Pro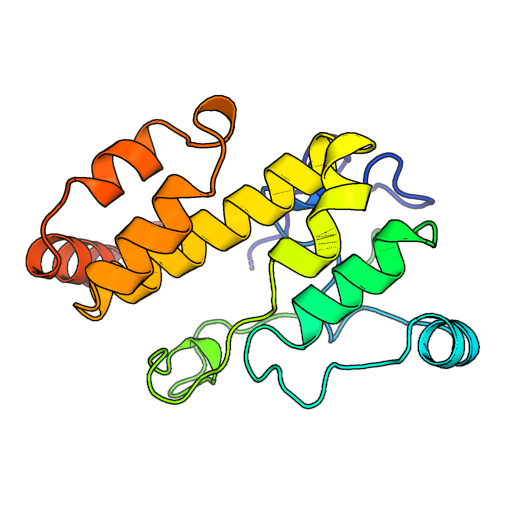tein AF-A0A4Q3C1F4-F1 (afdb_monomer_lite)

pLDDT: mean 91.63, std 5.82, range [53.38, 98.06]

Structure (mmCIF, N/CA/C/O backbone):
data_AF-A0A4Q3C1F4-F1
#
_entry.id   AF-A0A4Q3C1F4-F1
#
loop_
_atom_site.group_PDB
_atom_site.id
_atom_site.type_symbol
_atom_site.label_atom_id
_atom_site.label_alt_id
_atom_site.label_comp_id
_atom_site.label_asym_id
_atom_site.label_entity_id
_atom_site.label_seq_id
_atom_site.pdbx_PDB_ins_code
_atom_site.Cartn_x
_atom_site.Cartn_y
_atom_site.Cartn_z
_atom_site.occupancy
_atom_site.B_iso_or_equiv
_atom_site.auth_seq_id
_atom_site.auth_comp_id
_atom_site.auth_asym_id
_atom_site.auth_atom_id
_atom_site.pdbx_PDB_model_num
ATOM 1 N N . MET A 1 1 ? 2.498 22.018 -2.673 1.00 73.06 1 MET A N 1
ATOM 2 C CA . MET A 1 1 ? 2.340 20.715 -3.354 1.00 73.06 1 MET A CA 1
ATOM 3 C C . MET A 1 1 ? 3.383 19.769 -2.781 1.00 73.06 1 MET A C 1
ATOM 5 O O . MET A 1 1 ? 4.539 20.164 -2.719 1.00 73.06 1 MET A O 1
ATOM 9 N N . GLN A 1 2 ? 2.982 18.601 -2.277 1.00 81.44 2 GLN A N 1
ATOM 10 C CA . GLN A 1 2 ? 3.908 17.625 -1.693 1.00 81.44 2 GLN A CA 1
ATOM 11 C C . GLN A 1 2 ? 4.421 16.695 -2.797 1.00 81.44 2 GLN A C 1
ATOM 13 O O . GLN A 1 2 ? 3.612 16.162 -3.555 1.00 81.44 2 GLN A O 1
ATOM 18 N N . LYS A 1 3 ? 5.742 16.520 -2.892 1.00 87.81 3 LYS A N 1
ATOM 19 C CA . LYS A 1 3 ? 6.348 15.517 -3.775 1.00 87.81 3 LYS A CA 1
ATOM 20 C C . LYS A 1 3 ? 6.278 14.136 -3.104 1.00 87.81 3 LYS A C 1
ATOM 22 O O . LYS A 1 3 ? 6.422 14.083 -1.879 1.00 87.81 3 LYS A O 1
ATOM 27 N N . PRO A 1 4 ? 6.028 13.049 -3.854 1.00 89.25 4 PRO A N 1
ATOM 28 C CA . PRO A 1 4 ? 6.175 11.703 -3.328 1.00 89.25 4 PRO A CA 1
ATOM 29 C C . PRO A 1 4 ? 7.639 11.445 -2.964 1.00 89.25 4 PRO A C 1
ATOM 31 O O . PRO A 1 4 ? 8.551 11.974 -3.595 1.00 89.25 4 PRO A O 1
ATOM 34 N N . THR A 1 5 ? 7.853 10.614 -1.954 1.00 90.38 5 THR A N 1
ATOM 35 C CA . THR A 1 5 ? 9.171 10.133 -1.554 1.00 90.38 5 THR A CA 1
ATOM 36 C C . THR A 1 5 ? 9.157 8.617 -1.594 1.00 90.38 5 THR A C 1
ATOM 38 O O . THR A 1 5 ? 8.274 7.973 -1.021 1.00 90.38 5 THR A O 1
ATOM 41 N N . TYR A 1 6 ? 10.157 8.047 -2.255 1.00 93.12 6 TYR A N 1
ATOM 42 C CA . TYR A 1 6 ? 10.317 6.608 -2.392 1.00 93.12 6 TYR A CA 1
ATOM 43 C C . TYR A 1 6 ? 11.537 6.157 -1.603 1.00 93.12 6 TYR A C 1
ATOM 45 O O . TYR A 1 6 ? 12.572 6.822 -1.574 1.00 93.12 6 TYR A O 1
ATOM 53 N N . ARG A 1 7 ? 11.419 5.021 -0.918 1.00 92.50 7 ARG A N 1
ATOM 54 C CA . ARG A 1 7 ? 12.540 4.486 -0.147 1.00 92.50 7 ARG A CA 1
ATOM 55 C C . ARG A 1 7 ? 13.632 4.022 -1.110 1.00 92.50 7 ARG A C 1
ATOM 57 O O . ARG A 1 7 ? 13.323 3.326 -2.064 1.00 92.50 7 ARG A O 1
ATOM 64 N N . ASN A 1 8 ? 14.892 4.344 -0.820 1.00 93.12 8 ASN A N 1
ATOM 65 C CA . ASN A 1 8 ? 16.058 3.904 -1.598 1.00 93.12 8 ASN A CA 1
ATOM 66 C C . ASN A 1 8 ? 16.065 4.343 -3.081 1.00 93.12 8 ASN A C 1
ATOM 68 O O . ASN A 1 8 ? 16.807 3.762 -3.869 1.00 93.12 8 ASN A O 1
ATOM 72 N N . LEU A 1 9 ? 15.282 5.360 -3.460 1.00 93.62 9 LEU A N 1
ATOM 73 C CA . LEU A 1 9 ? 15.372 6.017 -4.766 1.00 93.62 9 LEU A CA 1
ATOM 74 C C . LEU A 1 9 ? 15.648 7.505 -4.561 1.00 93.62 9 LEU A C 1
ATOM 76 O O . LEU A 1 9 ? 15.087 8.122 -3.656 1.00 93.62 9 LEU A O 1
ATOM 80 N N . ASN A 1 10 ? 16.496 8.070 -5.417 1.00 91.69 10 ASN A N 1
ATOM 81 C CA . ASN A 1 10 ? 16.726 9.510 -5.458 1.00 91.69 10 ASN A CA 1
ATOM 82 C C . ASN A 1 10 ? 15.554 10.220 -6.153 1.00 91.69 10 ASN A C 1
ATOM 84 O O . ASN A 1 10 ? 14.869 9.628 -6.988 1.00 91.69 10 ASN A O 1
ATOM 88 N N . ASP A 1 11 ? 15.364 11.504 -5.851 1.00 86.75 11 ASP A N 1
ATOM 89 C CA . ASP A 1 11 ? 14.278 12.325 -6.408 1.00 86.75 11 ASP A CA 1
ATOM 90 C C . ASP A 1 11 ? 14.325 12.458 -7.944 1.00 86.75 11 ASP A C 1
ATOM 92 O O . ASP A 1 11 ? 13.301 12.728 -8.573 1.00 86.75 11 ASP A O 1
ATOM 96 N N . ASP A 1 12 ? 15.500 12.288 -8.550 1.00 90.50 12 ASP A N 1
ATOM 97 C CA . ASP A 1 12 ? 15.758 12.368 -9.990 1.00 90.50 12 ASP A CA 1
ATOM 98 C C . ASP A 1 12 ? 15.871 10.991 -10.670 1.00 90.50 12 ASP A C 1
ATOM 100 O O . ASP A 1 12 ? 16.167 10.911 -11.866 1.00 90.50 12 ASP A O 1
ATOM 104 N N . PHE A 1 13 ? 15.606 9.903 -9.935 1.00 94.94 13 PHE A N 1
ATOM 105 C CA . PHE A 1 13 ? 15.724 8.541 -10.447 1.00 94.94 13 PHE A CA 1
ATOM 106 C C . PHE A 1 13 ? 14.900 8.338 -11.725 1.00 94.94 13 PHE A C 1
ATOM 108 O O . PHE A 1 13 ? 13.721 8.685 -11.804 1.00 94.94 13 PHE A O 1
ATOM 115 N N . THR A 1 14 ? 15.529 7.732 -12.730 1.00 96.44 14 THR A N 1
ATOM 116 C CA . THR A 1 14 ? 14.880 7.298 -13.968 1.00 96.44 14 THR A CA 1
ATOM 117 C C . THR A 1 14 ? 15.452 5.951 -14.381 1.00 96.44 14 THR A C 1
ATOM 119 O O . THR A 1 14 ? 16.669 5.793 -14.462 1.00 96.44 14 THR A O 1
ATOM 122 N N . GLY A 1 15 ? 14.584 4.983 -14.658 1.00 97.19 15 GLY A N 1
ATOM 123 C CA . GLY A 1 15 ? 14.987 3.646 -15.084 1.00 97.19 15 GLY A CA 1
ATOM 124 C C . GLY A 1 15 ? 14.191 2.537 -14.410 1.00 97.19 15 GLY A C 1
ATOM 125 O O . GLY A 1 15 ? 13.117 2.770 -13.855 1.00 97.19 15 GLY A O 1
ATOM 126 N N . ILE A 1 16 ? 14.718 1.316 -14.489 1.00 98.06 16 ILE A N 1
ATOM 127 C CA . ILE A 1 16 ? 14.094 0.119 -13.915 1.00 98.06 16 ILE A CA 1
ATOM 128 C C . ILE A 1 16 ? 14.273 0.126 -12.398 1.00 98.06 16 ILE A C 1
ATOM 130 O O . ILE A 1 16 ? 15.392 0.199 -11.896 1.00 98.06 16 ILE A O 1
ATOM 134 N N . ILE A 1 17 ? 13.165 0.020 -11.672 1.00 97.44 17 ILE A N 1
ATOM 135 C CA . ILE A 1 17 ? 13.138 0.048 -10.213 1.00 97.44 17 ILE A CA 1
ATOM 136 C C . ILE A 1 17 ? 13.670 -1.290 -9.679 1.00 97.44 17 ILE A C 1
ATOM 138 O O . ILE A 1 17 ? 13.099 -2.332 -10.008 1.00 97.44 17 ILE A O 1
ATOM 142 N N . PRO A 1 18 ? 14.722 -1.289 -8.841 1.00 96.00 18 PRO A N 1
ATOM 143 C CA . PRO A 1 18 ? 15.346 -2.523 -8.364 1.00 96.00 18 PRO A CA 1
ATOM 144 C C . PRO A 1 18 ? 14.459 -3.304 -7.385 1.00 96.00 18 PRO A C 1
ATOM 146 O O . PRO A 1 18 ? 14.469 -4.529 -7.389 1.00 96.00 18 PRO A O 1
ATOM 149 N N . ASP A 1 19 ? 13.681 -2.601 -6.558 1.00 97.31 19 ASP A N 1
ATOM 150 C CA . ASP A 1 19 ? 12.742 -3.194 -5.603 1.00 97.31 19 ASP A CA 1
ATOM 151 C C . ASP A 1 19 ? 11.436 -2.393 -5.581 1.00 97.31 19 ASP A C 1
ATOM 153 O O . ASP A 1 19 ? 11.263 -1.463 -4.790 1.00 97.31 19 ASP A O 1
ATOM 157 N N . PHE A 1 20 ? 10.509 -2.742 -6.473 1.00 97.62 20 PHE A N 1
ATOM 158 C CA . PHE A 1 20 ? 9.232 -2.041 -6.607 1.00 97.62 20 PHE A CA 1
ATOM 159 C C . PHE A 1 20 ? 8.453 -1.966 -5.283 1.00 97.62 20 PHE A C 1
ATOM 161 O O . PHE A 1 20 ? 7.943 -0.900 -4.923 1.00 97.62 20 PHE A O 1
ATOM 168 N N . PHE A 1 21 ? 8.367 -3.075 -4.544 1.00 97.94 21 PHE A N 1
ATOM 169 C CA . PHE A 1 21 ? 7.564 -3.147 -3.324 1.00 97.94 21 PHE A CA 1
ATOM 170 C C . PHE A 1 21 ? 8.226 -2.402 -2.166 1.00 97.94 21 PHE A C 1
ATOM 172 O O . PHE A 1 21 ? 7.557 -1.620 -1.490 1.00 97.94 21 PHE A O 1
ATOM 179 N N . GLY A 1 22 ? 9.540 -2.560 -1.978 1.00 97.25 22 GLY A N 1
ATOM 180 C CA . GLY A 1 22 ? 10.283 -1.858 -0.932 1.00 97.25 22 GLY A CA 1
ATOM 181 C C . GLY A 1 22 ? 10.316 -0.346 -1.144 1.00 97.25 22 GLY A C 1
ATOM 182 O O . GLY A 1 22 ? 10.127 0.416 -0.190 1.00 97.25 22 GLY A O 1
ATOM 183 N N . CYS A 1 23 ? 10.470 0.100 -2.394 1.00 96.62 23 CYS A N 1
ATOM 184 C CA . CYS A 1 23 ? 10.409 1.519 -2.750 1.00 96.62 23 CYS A CA 1
ATOM 185 C C . CYS A 1 23 ? 8.998 2.106 -2.546 1.00 96.62 23 CYS A C 1
ATOM 187 O O . CYS A 1 23 ? 8.868 3.291 -2.229 1.00 96.62 23 CYS A O 1
ATOM 189 N N . SER A 1 24 ? 7.956 1.269 -2.640 1.00 96.12 24 SER A N 1
ATOM 190 C CA . SER A 1 24 ? 6.544 1.649 -2.481 1.00 96.12 24 SER A CA 1
ATOM 191 C C . SER A 1 24 ? 6.037 1.698 -1.029 1.00 96.12 24 SER A C 1
ATOM 193 O O . SER A 1 24 ? 4.855 1.954 -0.811 1.00 96.12 24 SER A O 1
ATOM 195 N N . LEU A 1 25 ? 6.890 1.468 -0.020 1.00 93.88 25 LEU A N 1
ATOM 196 C CA . LEU A 1 25 ? 6.478 1.408 1.396 1.00 93.88 25 LEU A CA 1
ATOM 197 C C . LEU A 1 25 ? 6.108 2.765 2.022 1.00 93.88 25 LEU A C 1
ATOM 199 O O . LEU A 1 25 ? 5.456 2.791 3.065 1.00 93.88 25 LEU A O 1
ATOM 203 N N . ILE A 1 26 ? 6.557 3.881 1.437 1.00 89.94 26 ILE A N 1
ATOM 204 C CA . ILE A 1 26 ? 6.241 5.239 1.921 1.00 89.94 26 ILE A CA 1
ATOM 205 C C . ILE A 1 26 ? 5.141 5.851 1.056 1.00 89.94 26 ILE A C 1
ATOM 207 O O . ILE A 1 26 ? 4.078 6.235 1.546 1.00 89.94 26 ILE A O 1
ATOM 211 N N . ASN A 1 27 ? 5.394 5.933 -0.247 1.00 91.25 27 ASN A N 1
ATOM 212 C CA . ASN A 1 27 ? 4.412 6.306 -1.248 1.00 91.25 27 ASN A CA 1
ATOM 213 C C . ASN A 1 27 ? 4.399 5.243 -2.337 1.00 91.25 27 ASN A C 1
ATOM 215 O O . ASN A 1 27 ? 5.454 4.818 -2.800 1.00 91.25 27 ASN A O 1
ATOM 219 N N . HIS A 1 28 ? 3.204 4.833 -2.753 1.00 92.62 28 HIS A N 1
ATOM 220 C CA . HIS A 1 28 ? 3.051 3.871 -3.834 1.00 92.62 28 HIS A CA 1
ATOM 221 C C . HIS A 1 28 ? 3.636 4.446 -5.124 1.00 92.62 28 HIS A C 1
ATOM 223 O O . HIS A 1 28 ? 3.273 5.552 -5.528 1.00 92.62 28 HIS A O 1
ATOM 229 N N . ILE A 1 29 ? 4.526 3.691 -5.768 1.00 93.75 29 ILE A N 1
ATOM 230 C CA . ILE A 1 29 ? 5.060 4.056 -7.084 1.00 93.75 29 ILE A CA 1
ATOM 231 C C . ILE A 1 29 ? 3.937 4.041 -8.123 1.00 93.75 29 ILE A C 1
ATOM 233 O O . ILE A 1 29 ? 3.788 4.980 -8.900 1.00 93.75 29 ILE A O 1
ATOM 237 N N . ALA A 1 30 ? 3.131 2.976 -8.128 1.00 92.69 30 ALA A N 1
ATOM 238 C CA . ALA A 1 30 ? 2.036 2.830 -9.073 1.00 92.69 30 ALA A CA 1
ATOM 239 C C . ALA A 1 30 ? 0.803 3.619 -8.613 1.00 92.69 30 ALA A C 1
ATOM 241 O O . ALA A 1 30 ? 0.165 3.287 -7.611 1.00 92.69 30 ALA A O 1
ATOM 242 N N . TRP A 1 31 ? 0.450 4.641 -9.391 1.00 88.25 31 TRP A N 1
ATOM 243 C CA . TRP A 1 31 ? -0.811 5.367 -9.289 1.00 88.25 31 TRP A CA 1
ATOM 244 C C . TRP A 1 31 ? -1.489 5.413 -10.662 1.00 88.25 31 TRP A C 1
ATOM 246 O O . TRP A 1 31 ? -0.871 5.752 -11.668 1.00 88.25 31 TRP A O 1
ATOM 256 N N . THR A 1 32 ? -2.782 5.089 -10.681 1.00 88.44 32 THR A N 1
ATOM 257 C CA . THR A 1 32 ? -3.620 4.851 -11.867 1.00 88.44 32 THR A CA 1
ATOM 258 C C . THR A 1 32 ? -3.588 5.972 -12.906 1.00 88.44 32 THR A C 1
ATOM 260 O O . THR A 1 32 ? -3.763 5.709 -14.089 1.00 88.44 32 THR A O 1
ATOM 263 N N . SER A 1 33 ? -3.348 7.221 -12.501 1.00 90.69 33 SER A N 1
ATOM 264 C CA . SER A 1 33 ? -3.339 8.364 -13.426 1.00 90.69 33 SER A CA 1
ATOM 265 C C . SER A 1 33 ? -1.968 8.683 -14.036 1.00 90.69 33 SER A C 1
ATOM 267 O O . SER A 1 33 ? -1.889 9.598 -14.849 1.00 90.69 33 SER A O 1
ATOM 269 N N . VAL A 1 34 ? -0.895 7.988 -13.642 1.00 92.12 34 VAL A N 1
ATOM 270 C CA . VAL A 1 34 ? 0.493 8.300 -14.056 1.00 92.12 34 VAL A CA 1
ATOM 271 C C . VAL A 1 34 ? 1.271 7.073 -14.530 1.00 92.12 34 VAL A C 1
ATOM 273 O O . VAL A 1 34 ? 2.497 7.048 -14.472 1.00 92.12 34 VAL A O 1
ATOM 276 N N . LEU A 1 35 ? 0.567 6.041 -14.992 1.00 94.75 35 LEU A N 1
ATOM 277 C CA . LEU A 1 35 ? 1.174 4.803 -15.468 1.00 94.75 35 LEU A CA 1
ATOM 278 C C . LEU A 1 35 ? 0.692 4.435 -16.868 1.00 94.75 35 LEU A C 1
ATOM 280 O O . LEU A 1 35 ? -0.372 4.859 -17.316 1.00 94.75 35 LEU A O 1
ATOM 284 N N . ALA A 1 36 ? 1.496 3.622 -17.543 1.00 95.12 36 ALA A N 1
ATOM 285 C CA . ALA A 1 36 ? 1.168 3.000 -18.813 1.00 95.12 36 ALA A CA 1
ATOM 286 C C . ALA A 1 36 ? 1.553 1.523 -18.729 1.00 95.12 36 ALA A C 1
ATOM 288 O O . ALA A 1 36 ? 2.638 1.186 -18.257 1.00 95.12 36 ALA A O 1
ATOM 289 N N . VAL A 1 37 ? 0.652 0.649 -19.166 1.00 96.50 37 VAL A N 1
ATOM 290 C CA . VAL A 1 37 ? 0.839 -0.803 -19.130 1.00 96.50 37 VAL A CA 1
ATOM 291 C C . VAL A 1 37 ? 0.495 -1.355 -20.514 1.00 96.50 37 VAL A C 1
ATOM 293 O O . VAL A 1 37 ? -0.598 -1.066 -21.012 1.00 96.50 37 VAL A O 1
ATOM 296 N N . PRO A 1 38 ? 1.395 -2.121 -21.158 1.00 97.06 38 PRO A N 1
ATOM 297 C CA . PRO A 1 38 ? 1.094 -2.783 -22.422 1.00 97.06 38 PRO A CA 1
ATOM 298 C C . PRO A 1 38 ? -0.124 -3.698 -22.293 1.00 97.06 38 PRO A C 1
ATOM 300 O O . PRO A 1 38 ? -0.294 -4.384 -21.287 1.00 97.06 38 PRO A O 1
ATOM 303 N N . ARG A 1 39 ? -0.964 -3.751 -23.330 1.00 96.31 39 ARG A N 1
ATOM 304 C CA . ARG A 1 39 ? -2.193 -4.562 -23.316 1.00 96.31 39 ARG A CA 1
ATOM 305 C C . ARG A 1 39 ? -1.927 -6.033 -22.981 1.00 96.31 39 ARG A C 1
ATOM 307 O O . ARG A 1 39 ? -2.614 -6.600 -22.143 1.00 96.31 39 ARG A O 1
ATOM 314 N N . GLU A 1 40 ? -0.892 -6.613 -23.577 1.00 97.12 40 GLU A N 1
ATOM 315 C CA . GLU A 1 40 ? -0.490 -8.011 -23.371 1.00 97.12 40 GLU A CA 1
ATOM 316 C C . GLU A 1 40 ? -0.180 -8.360 -21.903 1.00 97.12 40 GLU A C 1
ATOM 318 O O . GLU A 1 40 ? -0.362 -9.502 -21.476 1.00 97.12 40 GLU A O 1
ATOM 323 N N . VAL A 1 41 ? 0.231 -7.375 -21.096 1.00 97.56 41 VAL A N 1
ATOM 324 C CA . VAL A 1 41 ? 0.451 -7.556 -19.655 1.00 97.56 41 VAL A CA 1
ATOM 325 C C . VAL A 1 41 ? -0.882 -7.761 -18.936 1.00 97.56 41 VAL A C 1
ATOM 327 O O . VAL A 1 41 ? -0.957 -8.606 -18.045 1.00 97.56 41 VAL A O 1
ATOM 330 N N . PHE A 1 42 ? -1.950 -7.059 -19.333 1.00 95.81 42 PHE A N 1
ATOM 331 C CA . PHE A 1 42 ? -3.298 -7.302 -18.803 1.00 95.81 42 PHE A CA 1
ATOM 332 C C . PHE A 1 42 ? -3.792 -8.702 -19.168 1.00 95.81 42 PHE A C 1
ATOM 334 O O . PHE A 1 42 ? -4.275 -9.417 -18.289 1.00 95.81 42 PHE A O 1
ATOM 341 N N . ASP A 1 43 ? -3.605 -9.103 -20.427 1.00 93.94 43 ASP A N 1
ATOM 342 C CA . ASP A 1 43 ? -4.008 -10.421 -20.926 1.00 93.94 43 ASP A CA 1
ATOM 343 C C . ASP A 1 43 ? -3.276 -11.550 -20.174 1.00 93.94 43 ASP A C 1
ATOM 345 O O . ASP A 1 43 ? -3.878 -12.558 -19.811 1.00 93.94 43 ASP A O 1
ATOM 349 N N . THR A 1 44 ? -1.994 -11.349 -19.849 1.00 95.38 44 THR A N 1
ATOM 350 C CA . THR A 1 44 ? -1.179 -12.337 -19.120 1.00 95.38 44 THR A CA 1
ATOM 351 C C . THR A 1 44 ? -1.483 -12.375 -17.619 1.00 95.38 44 THR A C 1
ATOM 353 O O . THR A 1 44 ? -1.420 -13.430 -16.989 1.00 95.38 44 THR A O 1
ATOM 356 N N . THR A 1 45 ? -1.797 -11.229 -17.009 1.00 93.75 45 THR A N 1
ATOM 357 C CA . THR A 1 45 ? -2.051 -11.124 -15.557 1.00 93.75 45 THR A CA 1
ATOM 358 C C . THR A 1 45 ? -3.509 -11.363 -15.168 1.00 93.75 45 THR A C 1
ATOM 360 O O . THR A 1 45 ? -3.806 -11.475 -13.975 1.00 93.75 45 THR A O 1
ATOM 363 N N . GLY A 1 46 ? -4.404 -11.484 -16.152 1.00 93.25 46 GLY A N 1
ATOM 364 C CA . GLY A 1 46 ? -5.825 -11.757 -15.948 1.00 93.25 46 GLY A CA 1
ATOM 365 C C . GLY A 1 46 ? -6.648 -10.538 -15.530 1.00 93.25 46 GLY A C 1
ATOM 366 O O . GLY A 1 46 ? -7.744 -10.709 -15.007 1.00 93.25 46 GLY A O 1
ATOM 367 N N . GLY A 1 47 ? -6.139 -9.317 -15.732 1.00 93.50 47 GLY A N 1
ATOM 368 C CA . GLY A 1 47 ? -6.895 -8.093 -15.460 1.00 93.50 47 GLY A CA 1
ATOM 369 C C . GLY A 1 47 ? -7.295 -7.870 -13.989 1.00 93.50 47 GLY A C 1
ATOM 370 O O . GLY A 1 47 ? -6.750 -8.452 -13.040 1.00 93.50 47 GLY A O 1
ATOM 371 N N . PHE A 1 48 ? -8.278 -6.983 -13.811 1.00 94.06 48 PHE A N 1
ATOM 372 C CA . PHE A 1 48 ? -8.898 -6.697 -12.516 1.00 94.06 48 PHE A CA 1
ATOM 373 C C . PHE A 1 48 ? -9.753 -7.877 -12.044 1.00 94.06 48 PHE A C 1
ATOM 375 O O . PHE A 1 48 ? -10.496 -8.469 -12.824 1.00 94.06 48 PHE A O 1
ATOM 382 N N . SER A 1 49 ? -9.679 -8.205 -10.753 1.00 94.31 49 SER A N 1
ATOM 383 C CA . SER A 1 49 ? -10.521 -9.248 -10.166 1.00 94.31 49 SER A CA 1
ATOM 384 C C . SER A 1 49 ? -11.956 -8.742 -9.992 1.00 94.31 49 SER A C 1
ATOM 386 O O . SER A 1 49 ? -12.202 -7.872 -9.164 1.00 94.31 49 SER A O 1
ATOM 388 N N . GLU A 1 50 ? -12.930 -9.341 -10.681 1.00 91.88 50 GLU A N 1
ATOM 389 C CA . GLU A 1 50 ? -14.350 -8.925 -10.621 1.00 91.88 50 GLU A CA 1
ATOM 390 C C . GLU A 1 50 ? -14.964 -8.997 -9.207 1.00 91.88 50 GLU A C 1
ATOM 392 O O . GLU A 1 50 ? -15.904 -8.279 -8.853 1.00 91.88 50 GLU A O 1
ATOM 397 N N . ASN A 1 51 ? -14.414 -9.866 -8.356 1.00 91.94 51 ASN A N 1
ATOM 398 C CA . ASN A 1 51 ? -14.871 -10.036 -6.980 1.00 91.94 51 ASN A CA 1
ATOM 399 C C . ASN A 1 51 ? -14.262 -9.023 -6.002 1.00 91.94 51 ASN A C 1
ATOM 401 O O . ASN A 1 51 ? -14.705 -8.961 -4.853 1.00 91.94 51 ASN A O 1
ATOM 405 N N . VAL A 1 52 ? -13.302 -8.207 -6.430 1.00 93.06 52 VAL A N 1
ATOM 406 C CA . VAL A 1 52 ? -12.659 -7.184 -5.603 1.00 93.06 52 VAL A CA 1
ATOM 407 C C . VAL A 1 52 ? -13.287 -5.837 -5.915 1.00 93.06 52 VAL A C 1
ATOM 409 O O . VAL A 1 52 ? -13.480 -5.481 -7.064 1.00 93.06 52 VAL A O 1
ATOM 412 N N . THR A 1 53 ? -13.626 -5.077 -4.878 1.00 92.31 53 THR A N 1
ATOM 413 C CA . THR A 1 53 ? -14.155 -3.707 -5.036 1.00 92.31 53 THR A CA 1
ATOM 414 C C . THR A 1 53 ? -13.278 -2.675 -4.325 1.00 92.31 53 THR A C 1
ATOM 416 O O . THR A 1 53 ? -13.632 -1.500 -4.223 1.00 92.31 53 THR A O 1
ATOM 419 N N . HIS A 1 54 ? -12.207 -3.131 -3.662 1.00 91.69 54 HIS A N 1
ATOM 420 C CA . HIS A 1 54 ? -11.258 -2.280 -2.957 1.00 91.69 54 HIS A CA 1
ATOM 421 C C . HIS A 1 54 ? -10.002 -3.056 -2.517 1.00 91.69 54 HIS A C 1
ATOM 423 O O . HIS A 1 54 ? -10.145 -4.114 -1.921 1.00 91.69 54 HIS A O 1
ATOM 429 N N . PRO A 1 55 ? -8.783 -2.520 -2.646 1.00 91.44 55 PRO A N 1
ATOM 430 C CA . PRO A 1 55 ? -8.338 -1.586 -3.674 1.00 91.44 55 PRO A CA 1
ATOM 431 C C . PRO A 1 55 ? -8.089 -2.328 -5.005 1.00 91.44 55 PRO A C 1
ATOM 433 O O . PRO A 1 55 ? -7.058 -2.974 -5.160 1.00 91.44 55 PRO A O 1
ATOM 436 N N . GLU A 1 56 ? -9.007 -2.220 -5.970 1.00 93.56 56 GLU A N 1
ATOM 437 C CA . GLU A 1 56 ? -8.905 -2.902 -7.281 1.00 93.56 56 GLU A CA 1
ATOM 438 C C . GLU A 1 56 ? -7.579 -2.594 -7.999 1.00 93.56 56 GLU A C 1
ATOM 440 O O . GLU A 1 56 ? -6.854 -3.499 -8.406 1.00 93.56 56 GLU A O 1
ATOM 445 N N . ASP A 1 57 ? -7.219 -1.310 -8.066 1.00 94.44 57 ASP A N 1
ATOM 446 C CA . ASP A 1 57 ? -5.978 -0.844 -8.690 1.00 94.44 57 ASP A CA 1
ATOM 447 C C . ASP A 1 57 ? -4.733 -1.429 -8.016 1.00 94.44 57 ASP A C 1
ATOM 449 O O . ASP A 1 57 ? -3.835 -1.935 -8.682 1.00 94.44 57 ASP A O 1
ATOM 453 N N . THR A 1 58 ? -4.667 -1.395 -6.682 1.00 95.19 58 THR A N 1
ATOM 454 C CA . THR A 1 58 ? -3.492 -1.887 -5.952 1.00 95.19 58 THR A CA 1
ATOM 455 C C . THR A 1 58 ? -3.312 -3.389 -6.129 1.00 95.19 58 THR A C 1
ATOM 457 O O . THR A 1 58 ? -2.181 -3.827 -6.323 1.00 95.19 58 THR A O 1
ATOM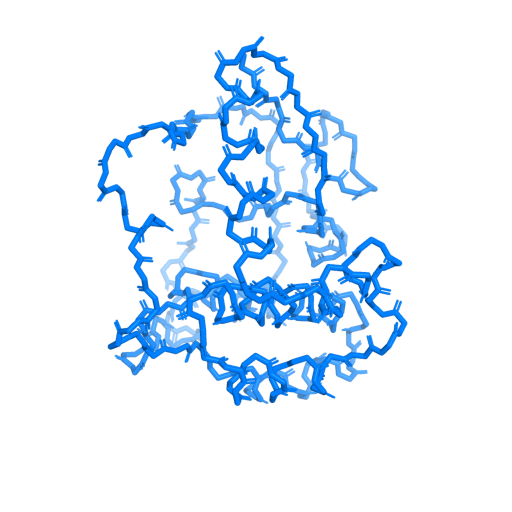 460 N N . GLU A 1 59 ? -4.397 -4.170 -6.105 1.00 96.44 59 GLU A N 1
ATOM 461 C CA . GLU A 1 59 ? -4.338 -5.603 -6.408 1.00 96.44 59 GLU A CA 1
ATOM 462 C C . GLU A 1 59 ? -3.730 -5.835 -7.796 1.00 96.44 59 GLU A C 1
ATOM 464 O O . GLU A 1 59 ? -2.813 -6.646 -7.948 1.00 96.44 59 GLU A O 1
ATOM 469 N N . MET A 1 60 ? -4.190 -5.080 -8.795 1.00 96.19 60 MET A N 1
ATOM 470 C CA . MET A 1 60 ? -3.697 -5.197 -10.161 1.00 96.19 60 MET A CA 1
ATOM 471 C C . MET A 1 60 ? -2.208 -4.854 -10.274 1.00 96.19 60 MET A C 1
AT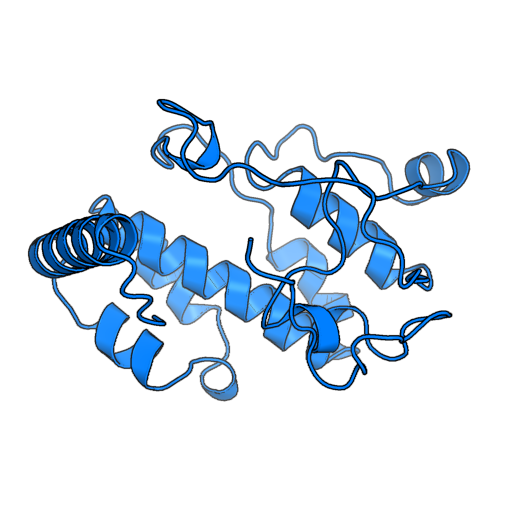OM 473 O O . MET A 1 60 ? -1.433 -5.600 -10.878 1.00 96.19 60 MET A O 1
ATOM 477 N N . TRP A 1 61 ? -1.766 -3.775 -9.628 1.00 96.75 61 TRP A N 1
ATOM 478 C CA . TRP A 1 61 ? -0.353 -3.391 -9.634 1.00 96.75 61 TRP A CA 1
ATOM 479 C C . TRP A 1 61 ? 0.535 -4.426 -8.942 1.00 96.75 61 TRP A C 1
ATOM 481 O O . TRP A 1 61 ? 1.640 -4.671 -9.417 1.00 96.75 61 TRP A O 1
ATOM 491 N N . ILE A 1 62 ? 0.053 -5.101 -7.892 1.00 96.94 62 ILE A N 1
ATOM 492 C CA . ILE A 1 62 ? 0.775 -6.228 -7.281 1.00 96.94 62 ILE A CA 1
ATOM 493 C C . ILE A 1 62 ? 0.870 -7.404 -8.265 1.00 96.94 62 ILE A C 1
ATOM 495 O O . ILE A 1 62 ? 1.954 -7.964 -8.447 1.00 96.94 62 ILE A O 1
ATOM 499 N N . LYS A 1 63 ? -0.227 -7.776 -8.944 1.00 96.56 63 LYS A N 1
ATOM 500 C CA . LYS A 1 63 ? -0.223 -8.866 -9.942 1.00 96.56 63 LYS A CA 1
ATOM 501 C C . LYS A 1 63 ? 0.760 -8.617 -11.088 1.00 96.56 63 LYS A C 1
ATOM 503 O O . LYS A 1 63 ? 1.367 -9.572 -11.575 1.00 96.56 63 LYS A O 1
ATOM 508 N N . ILE A 1 64 ? 0.906 -7.364 -11.517 1.00 97.50 64 ILE A N 1
ATOM 509 C CA . ILE A 1 64 ? 1.861 -6.970 -12.559 1.00 97.50 64 ILE A CA 1
ATOM 510 C C . ILE A 1 64 ? 3.287 -6.968 -12.004 1.00 97.50 64 ILE A C 1
ATOM 512 O O . ILE A 1 64 ? 4.150 -7.647 -12.553 1.00 97.50 64 ILE A O 1
ATOM 516 N N . ALA A 1 65 ? 3.539 -6.269 -10.896 1.00 97.25 65 ALA A N 1
ATOM 517 C CA . ALA A 1 65 ? 4.887 -6.094 -10.351 1.00 97.25 65 ALA A CA 1
ATOM 518 C C . ALA A 1 65 ? 5.499 -7.380 -9.762 1.00 97.25 65 ALA A C 1
ATOM 520 O O . ALA A 1 65 ? 6.701 -7.439 -9.524 1.00 97.25 65 ALA A O 1
ATOM 521 N N . THR A 1 66 ? 4.696 -8.425 -9.542 1.00 96.19 66 THR A N 1
ATOM 522 C CA . THR A 1 66 ? 5.191 -9.774 -9.207 1.00 96.19 66 THR A CA 1
ATOM 523 C C . THR A 1 66 ? 5.751 -10.535 -10.411 1.00 96.19 66 THR A C 1
ATOM 525 O O . THR A 1 66 ? 6.451 -11.524 -10.218 1.00 96.19 66 THR A O 1
ATOM 528 N N . ARG A 1 67 ? 5.451 -10.105 -11.645 1.00 95.44 67 ARG A N 1
ATOM 529 C CA . ARG A 1 67 ? 5.822 -10.810 -12.887 1.00 95.44 67 ARG A CA 1
ATOM 530 C C . ARG A 1 67 ? 6.662 -9.977 -13.849 1.00 95.44 67 ARG A C 1
ATOM 532 O O . ARG A 1 67 ? 7.374 -10.542 -14.671 1.00 95.44 67 ARG A O 1
ATOM 539 N N . TYR A 1 68 ? 6.573 -8.655 -13.757 1.00 97.00 68 TYR A N 1
ATOM 540 C CA . TYR A 1 68 ? 7.217 -7.726 -14.674 1.00 97.00 68 TYR A CA 1
ATOM 541 C C . TYR A 1 68 ? 8.033 -6.690 -13.914 1.00 97.00 68 TYR A C 1
ATOM 543 O O . TYR A 1 68 ? 7.662 -6.248 -12.825 1.00 97.00 68 TYR A O 1
ATOM 551 N N . THR A 1 69 ? 9.136 -6.269 -14.525 1.00 96.75 69 THR A N 1
ATOM 552 C CA . THR A 1 69 ? 9.902 -5.123 -14.048 1.00 96.75 69 THR A CA 1
ATOM 553 C C . THR A 1 69 ? 9.121 -3.835 -14.291 1.00 96.75 69 THR A C 1
ATOM 555 O O . THR A 1 69 ? 8.402 -3.688 -15.279 1.00 96.75 69 THR A O 1
ATOM 558 N N . VAL A 1 70 ? 9.264 -2.885 -13.370 1.00 97.44 70 VAL A N 1
ATOM 559 C CA . VAL A 1 70 ? 8.608 -1.577 -13.451 1.00 97.44 70 VAL A CA 1
ATOM 560 C C . VAL A 1 70 ? 9.678 -0.519 -13.650 1.00 97.44 70 VAL A C 1
ATOM 562 O O . VAL A 1 70 ? 10.677 -0.509 -12.933 1.00 97.44 70 VAL A O 1
ATOM 565 N N . ALA A 1 71 ? 9.469 0.375 -14.613 1.00 96.88 71 ALA A N 1
ATOM 566 C CA . ALA A 1 71 ? 10.308 1.549 -14.801 1.00 96.88 71 ALA A CA 1
ATOM 567 C C . ALA A 1 71 ? 9.617 2.803 -14.251 1.00 96.88 71 ALA A C 1
ATOM 569 O O . ALA A 1 71 ? 8.396 2.938 -14.344 1.00 96.88 71 ALA A O 1
ATOM 570 N N . LEU A 1 72 ? 10.406 3.720 -13.697 1.00 95.81 72 LEU A N 1
ATOM 571 C CA . LEU A 1 72 ? 9.963 5.032 -13.232 1.00 95.81 72 LEU A CA 1
ATOM 572 C C . LEU A 1 72 ? 10.641 6.122 -14.063 1.00 95.81 72 LEU A C 1
ATOM 574 O O . LEU A 1 72 ? 11.835 6.033 -14.350 1.00 95.81 72 LEU A O 1
ATOM 578 N N . GLY A 1 73 ? 9.879 7.151 -14.430 1.00 93.44 73 GLY A N 1
ATOM 579 C CA . GLY A 1 73 ? 10.413 8.409 -14.945 1.00 93.44 73 GLY A CA 1
ATOM 580 C C . GLY A 1 73 ? 10.382 9.491 -13.866 1.00 93.44 73 GLY A C 1
ATOM 581 O O . GLY A 1 73 ? 9.475 9.512 -13.039 1.00 93.44 73 GLY A O 1
ATOM 582 N N . SER A 1 74 ? 11.337 10.419 -13.902 1.00 89.56 74 SER A N 1
ATOM 583 C CA . SER A 1 74 ? 11.463 11.509 -12.919 1.00 89.56 74 SER A CA 1
ATOM 584 C C . SER A 1 74 ? 10.471 12.669 -13.110 1.00 89.56 74 SER A C 1
ATOM 586 O O . SER A 1 74 ? 10.402 13.586 -12.291 1.00 89.56 74 SER A O 1
ATOM 588 N N . SER A 1 75 ? 9.694 12.661 -14.198 1.00 90.94 75 SER A N 1
ATOM 589 C CA . SER A 1 75 ? 8.760 13.743 -14.526 1.00 90.94 75 SER A CA 1
ATOM 590 C C . SER A 1 75 ? 7.437 13.622 -13.772 1.00 90.94 75 SER A C 1
ATOM 592 O O . SER A 1 75 ? 6.751 12.606 -13.844 1.00 90.94 75 SER A O 1
ATOM 594 N N . TYR A 1 76 ? 7.022 14.710 -13.123 1.00 89.94 76 TYR A N 1
ATOM 595 C CA . TYR A 1 76 ? 5.695 14.822 -12.518 1.00 89.94 76 TYR A CA 1
ATOM 596 C C . TYR A 1 76 ? 4.646 15.148 -13.585 1.00 89.94 76 TYR A C 1
ATOM 598 O O . TYR A 1 76 ? 4.616 16.263 -14.102 1.00 89.94 76 TYR A O 1
ATOM 606 N N . THR A 1 77 ? 3.772 14.192 -13.900 1.00 92.62 77 THR A N 1
ATOM 607 C CA . THR A 1 77 ? 2.772 14.326 -14.978 1.00 92.62 77 THR A CA 1
ATOM 608 C C . THR A 1 77 ? 1.342 14.547 -14.487 1.00 92.62 77 THR A C 1
ATOM 610 O O . THR A 1 77 ? 0.470 14.873 -15.288 1.00 92.62 77 THR A O 1
ATOM 613 N N . ALA A 1 78 ? 1.081 14.421 -13.181 1.00 92.62 78 ALA A N 1
ATOM 614 C CA . ALA A 1 78 ? -0.236 14.687 -12.609 1.00 92.62 78 ALA A CA 1
ATOM 615 C C . ALA A 1 78 ? -0.175 15.134 -11.140 1.00 92.62 78 ALA A C 1
ATOM 617 O O . ALA A 1 78 ? 0.822 14.949 -10.440 1.00 92.62 78 ALA A O 1
ATOM 618 N N . ILE A 1 79 ? -1.282 15.715 -10.668 1.00 91.25 79 ILE A N 1
ATOM 619 C CA . ILE A 1 79 ? -1.474 16.178 -9.289 1.00 91.25 79 ILE A CA 1
ATOM 620 C C . ILE A 1 79 ? -2.669 15.442 -8.691 1.00 91.25 79 ILE A C 1
ATOM 622 O O . ILE A 1 79 ? -3.779 15.544 -9.211 1.00 91.25 79 ILE A O 1
ATOM 626 N N . TYR A 1 80 ? -2.472 14.740 -7.573 1.00 88.62 80 TYR A N 1
ATOM 627 C CA . TYR A 1 80 ? -3.580 14.124 -6.846 1.00 88.62 80 TYR A CA 1
ATOM 628 C C . TYR A 1 80 ? -4.175 15.095 -5.821 1.00 88.62 80 TYR A C 1
ATOM 630 O O . TYR A 1 80 ? -3.497 15.541 -4.892 1.00 88.62 80 TYR A O 1
ATOM 638 N N . ASN A 1 81 ? -5.468 15.399 -5.950 1.00 88.31 81 ASN A N 1
ATOM 639 C CA . ASN A 1 81 ? -6.185 16.231 -4.988 1.00 88.31 81 ASN A CA 1
ATOM 640 C C . ASN A 1 81 ? -6.872 15.372 -3.908 1.00 88.31 81 ASN A C 1
ATOM 642 O O . ASN A 1 81 ? -7.941 14.801 -4.123 1.00 88.31 81 ASN A O 1
ATOM 646 N N . PHE A 1 82 ? -6.292 15.325 -2.706 1.00 81.75 82 PHE A N 1
ATOM 647 C CA . PHE A 1 82 ? -6.853 14.587 -1.563 1.00 81.75 82 PHE A CA 1
ATOM 648 C C . PHE A 1 82 ? -8.097 15.252 -0.937 1.00 81.75 82 PHE A C 1
ATOM 650 O O . PHE A 1 82 ? -8.830 14.628 -0.155 1.00 81.75 82 PHE A O 1
ATOM 657 N N . GLU A 1 83 ? -8.376 16.514 -1.262 1.00 81.88 83 GLU A N 1
ATOM 658 C CA . GLU A 1 83 ? -9.417 17.301 -0.600 1.00 81.88 83 GLU A CA 1
ATOM 659 C C . GLU A 1 83 ? -10.798 17.177 -1.241 1.00 81.88 83 GLU A C 1
ATOM 661 O O . GLU A 1 83 ? -11.776 17.580 -0.614 1.00 81.88 83 GLU A O 1
ATOM 666 N N . VAL A 1 84 ? -10.918 16.489 -2.382 1.00 84.25 84 VAL A N 1
ATOM 667 C CA . VAL A 1 84 ? -12.192 16.278 -3.093 1.00 84.25 84 VAL A CA 1
ATOM 668 C C . VAL A 1 84 ? -13.277 15.748 -2.138 1.00 84.25 84 VAL A C 1
ATOM 670 O O . VAL A 1 84 ? -13.119 14.653 -1.573 1.00 84.25 84 VAL A O 1
ATOM 673 N N . PRO A 1 85 ? -14.355 16.513 -1.875 1.00 81.88 85 PRO A N 1
ATOM 674 C CA . PRO A 1 85 ? -15.450 16.064 -1.024 1.00 81.88 85 PRO A CA 1
ATOM 675 C C . PRO A 1 85 ? -16.070 14.771 -1.561 1.00 81.88 85 PRO A C 1
ATOM 677 O O . PRO A 1 85 ? -16.159 14.578 -2.766 1.00 81.88 85 PRO A O 1
ATOM 680 N N . GLN A 1 86 ? -16.490 13.877 -0.661 1.00 82.00 86 GLN A N 1
ATOM 681 C CA . GLN A 1 86 ? -17.184 12.625 -1.014 1.00 82.00 86 GLN A CA 1
ATOM 682 C C . GLN A 1 86 ? -16.415 11.674 -1.961 1.00 82.00 86 GLN A C 1
ATOM 684 O O . GLN A 1 86 ? -17.017 10.791 -2.573 1.00 82.00 86 GLN A O 1
ATOM 689 N N . SER A 1 87 ? -15.084 11.800 -2.044 1.00 84.25 87 SE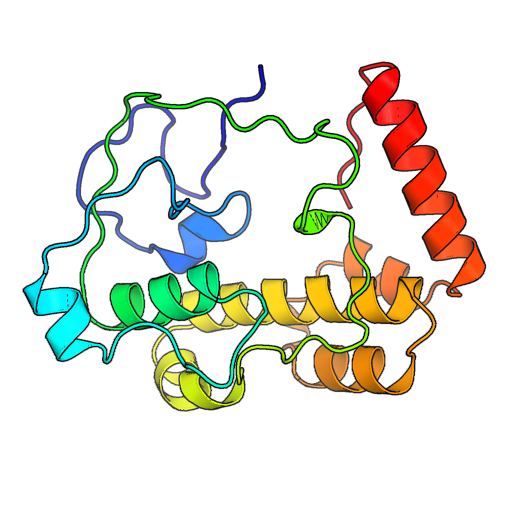R A N 1
ATOM 690 C CA . SER A 1 87 ? -14.242 10.882 -2.819 1.00 84.25 87 SER A CA 1
ATOM 691 C C . SER A 1 87 ? -14.428 9.420 -2.393 1.00 84.25 87 SER A C 1
ATOM 693 O O . SER A 1 87 ? -14.718 9.115 -1.231 1.00 84.25 87 SER A O 1
ATOM 695 N N . LEU A 1 88 ? -14.183 8.485 -3.316 1.00 81.94 88 LEU A N 1
ATOM 696 C CA . LEU A 1 88 ? -14.273 7.044 -3.042 1.00 81.94 88 LEU A CA 1
ATOM 697 C C . LEU A 1 88 ? -13.377 6.602 -1.877 1.00 81.94 88 LEU A C 1
ATOM 699 O O . LEU A 1 88 ? -13.749 5.696 -1.130 1.00 81.94 88 LEU A O 1
ATOM 703 N N . SER A 1 89 ? -12.234 7.261 -1.678 1.00 78.75 89 SER A N 1
ATOM 704 C CA . SER A 1 89 ? -11.322 7.010 -0.557 1.00 78.75 89 SER A CA 1
ATOM 705 C C . SER A 1 89 ? -11.902 7.388 0.814 1.00 78.75 89 SER A C 1
ATOM 707 O O . SER A 1 89 ? -11.485 6.826 1.826 1.00 78.75 89 SER A O 1
ATOM 709 N N . LYS A 1 90 ? -12.880 8.306 0.864 1.00 82.25 90 LYS A N 1
ATOM 710 C CA . LYS A 1 90 ? -13.519 8.799 2.099 1.00 82.25 90 LYS A CA 1
ATOM 711 C C . LYS A 1 90 ? -14.749 7.993 2.519 1.00 82.25 90 LYS A C 1
ATOM 713 O O . LYS A 1 90 ? -15.236 8.203 3.627 1.00 82.25 90 LYS A O 1
ATOM 718 N N . ARG A 1 91 ? -15.250 7.097 1.664 1.00 85.62 91 ARG A N 1
ATOM 719 C CA . ARG A 1 91 ? -16.368 6.202 1.992 1.00 85.62 91 ARG A CA 1
ATOM 720 C C . ARG A 1 91 ? -15.916 5.068 2.925 1.00 85.62 91 ARG A C 1
ATOM 722 O O . ARG A 1 91 ? -14.749 4.649 2.898 1.00 85.62 91 ARG A O 1
ATOM 729 N N . ASN A 1 92 ? -16.871 4.574 3.709 1.00 86.81 92 ASN A N 1
ATOM 730 C CA . ASN A 1 92 ? -16.685 3.450 4.627 1.00 86.81 92 ASN A CA 1
ATOM 731 C C . ASN A 1 92 ? -16.390 2.144 3.869 1.00 86.81 92 ASN A C 1
ATOM 733 O O . ASN A 1 92 ? -16.606 2.051 2.657 1.00 86.81 92 ASN A O 1
ATOM 737 N N . MET A 1 93 ? -15.890 1.141 4.588 1.00 90.12 93 MET A N 1
ATOM 738 C CA . MET A 1 93 ? -15.625 -0.201 4.062 1.00 90.12 93 MET A CA 1
ATOM 739 C C . MET A 1 93 ? -16.865 -1.091 3.981 1.00 90.12 93 MET A C 1
ATOM 741 O O . MET A 1 93 ? -16.789 -2.182 3.423 1.00 90.12 93 MET A O 1
ATOM 745 N N . GLU A 1 94 ? -17.999 -0.644 4.512 1.00 86.88 94 GLU A N 1
ATOM 746 C CA . GLU A 1 94 ? -19.267 -1.364 4.416 1.00 86.88 94 GLU A CA 1
ATOM 747 C C . GLU A 1 94 ? -19.628 -1.681 2.955 1.00 86.88 94 GLU A C 1
ATOM 749 O O . GLU A 1 94 ? -19.525 -0.829 2.070 1.00 86.88 94 GLU A O 1
ATOM 754 N N . GLY A 1 95 ? -19.993 -2.939 2.696 1.00 85.94 95 GLY A N 1
ATOM 755 C CA . GLY A 1 95 ? -20.311 -3.440 1.356 1.00 85.94 95 GLY A CA 1
ATOM 756 C C . GLY A 1 95 ? -19.111 -3.606 0.414 1.00 85.94 95 GLY A C 1
ATOM 757 O O . GLY A 1 95 ? -19.289 -4.106 -0.695 1.00 85.94 95 GLY A O 1
ATOM 758 N N . ARG A 1 96 ? -17.890 -3.230 0.824 1.00 91.00 96 ARG A N 1
ATOM 759 C CA . ARG A 1 96 ? -16.682 -3.414 0.010 1.00 91.00 96 ARG A CA 1
ATOM 760 C C . ARG A 1 96 ? -16.057 -4.779 0.249 1.00 91.00 96 ARG A C 1
ATOM 762 O O . ARG A 1 96 ? -15.819 -5.181 1.387 1.00 91.00 96 ARG A O 1
ATOM 769 N N . ARG A 1 97 ? -15.703 -5.449 -0.840 1.00 92.56 97 ARG A N 1
ATOM 770 C CA . ARG A 1 97 ? -14.903 -6.671 -0.850 1.00 92.56 97 ARG A CA 1
ATOM 771 C C . ARG A 1 97 ? -13.437 -6.303 -1.019 1.00 92.56 97 ARG A C 1
ATOM 773 O O . ARG A 1 97 ? -13.071 -5.678 -2.017 1.00 92.56 97 ARG A O 1
ATOM 780 N N . LEU A 1 98 ? -12.642 -6.635 -0.001 1.00 94.19 98 LEU A N 1
ATOM 781 C CA . LEU A 1 98 ? -11.197 -6.460 -0.063 1.00 94.19 98 LEU A CA 1
ATOM 782 C C . LEU A 1 98 ? -10.566 -7.462 -1.028 1.00 94.19 98 LEU A C 1
ATOM 784 O O . LEU A 1 98 ? -11.102 -8.555 -1.203 1.00 94.19 98 LEU A O 1
ATOM 788 N N . MET A 1 99 ? -9.417 -7.098 -1.596 1.00 93.81 99 MET A N 1
ATOM 789 C CA . MET A 1 99 ? -8.583 -8.062 -2.311 1.00 93.81 99 MET A CA 1
ATOM 790 C C . MET A 1 99 ? -8.210 -9.244 -1.413 1.00 93.81 99 MET A C 1
ATOM 792 O O . MET A 1 99 ? -8.025 -9.088 -0.199 1.00 93.81 99 MET A O 1
ATOM 796 N N . ASP A 1 100 ? -8.084 -10.423 -2.016 1.00 92.81 100 ASP A N 1
ATOM 797 C CA . ASP A 1 100 ? -7.637 -11.612 -1.307 1.00 92.81 100 ASP A CA 1
ATOM 798 C C . ASP A 1 100 ? -6.120 -11.565 -1.109 1.00 92.81 100 ASP A C 1
ATOM 800 O O . ASP A 1 100 ? -5.333 -11.905 -1.990 1.00 92.81 100 ASP A O 1
ATOM 804 N N . PHE A 1 101 ? -5.697 -11.149 0.083 1.00 93.88 101 PHE A N 1
ATOM 805 C CA . PHE A 1 101 ? -4.284 -11.121 0.450 1.00 93.88 101 PHE A CA 1
ATOM 806 C C . PHE A 1 101 ? -3.619 -12.500 0.402 1.00 93.88 101 PHE A C 1
ATOM 808 O O . PHE A 1 101 ? -2.396 -12.569 0.293 1.00 93.88 101 PHE A O 1
ATOM 815 N N . THR A 1 102 ? -4.384 -13.589 0.517 1.00 92.88 102 THR A N 1
ATOM 816 C CA . THR A 1 102 ? -3.822 -14.944 0.494 1.00 92.88 102 THR A CA 1
ATOM 817 C C . THR A 1 102 ? -3.368 -15.356 -0.905 1.00 92.88 102 THR A C 1
ATOM 819 O O . THR A 1 102 ? -2.431 -16.145 -1.032 1.00 92.88 102 THR A O 1
ATOM 822 N N . ALA A 1 103 ? -3.918 -14.724 -1.949 1.00 93.25 103 ALA A N 1
ATOM 823 C CA . ALA A 1 103 ? -3.530 -14.947 -3.340 1.00 93.25 103 ALA A CA 1
ATOM 824 C C . ALA A 1 103 ? -2.045 -14.638 -3.616 1.00 93.25 103 ALA A C 1
ATOM 826 O O . ALA A 1 103 ? -1.477 -15.147 -4.582 1.00 93.25 103 ALA A O 1
ATOM 827 N N . PHE A 1 104 ? -1.398 -13.837 -2.762 1.00 95.06 104 PHE A N 1
ATOM 828 C CA . PHE A 1 104 ? 0.006 -13.452 -2.912 1.00 95.06 104 PHE A CA 1
ATOM 829 C C . PHE A 1 104 ? 0.975 -14.242 -2.020 1.00 95.06 104 PHE A C 1
ATOM 831 O O . PHE A 1 104 ? 2.182 -14.040 -2.131 1.00 95.06 104 PHE A O 1
ATOM 838 N N . MET A 1 105 ? 0.500 -15.174 -1.185 1.00 93.81 105 MET A N 1
ATOM 839 C CA . MET A 1 105 ? 1.334 -15.845 -0.172 1.00 93.81 105 MET A CA 1
ATOM 840 C C . MET A 1 105 ? 2.535 -16.601 -0.742 1.00 93.81 105 MET A C 1
ATOM 842 O O . MET A 1 105 ? 3.575 -16.675 -0.091 1.00 93.81 105 MET A O 1
ATOM 846 N N . THR A 1 106 ? 2.414 -17.180 -1.937 1.00 94.81 106 THR A N 1
ATOM 847 C CA . THR A 1 106 ? 3.542 -17.863 -2.588 1.00 94.81 106 THR A CA 1
ATOM 848 C C . THR A 1 106 ? 4.628 -16.863 -2.980 1.00 94.81 106 THR A C 1
ATOM 850 O O . THR A 1 106 ? 5.790 -17.080 -2.654 1.00 94.81 106 THR A O 1
ATOM 853 N N . PHE A 1 107 ? 4.247 -15.728 -3.573 1.00 95.50 107 PHE A N 1
ATOM 854 C CA . PHE A 1 107 ? 5.182 -14.660 -3.939 1.00 95.50 107 PHE A CA 1
ATOM 855 C C . PHE A 1 107 ? 5.800 -13.987 -2.706 1.00 95.50 107 PHE A C 1
ATOM 857 O O . PHE A 1 107 ? 6.975 -13.634 -2.719 1.00 95.50 107 PHE A O 1
ATOM 864 N N . GLU A 1 108 ? 5.034 -13.834 -1.620 1.00 95.38 108 GLU A N 1
ATOM 865 C CA . GLU A 1 108 ? 5.523 -13.269 -0.355 1.00 95.38 108 GLU A CA 1
ATOM 866 C C . GLU A 1 108 ? 6.699 -14.074 0.232 1.00 95.38 108 GLU A C 1
ATOM 868 O O . GLU A 1 108 ? 7.593 -13.489 0.838 1.00 95.38 108 GLU A O 1
ATOM 873 N N . LYS A 1 109 ? 6.729 -15.403 0.044 1.00 93.94 109 LYS A N 1
ATOM 874 C CA . LYS A 1 109 ? 7.819 -16.263 0.548 1.00 93.94 109 LYS A CA 1
ATOM 875 C C . LYS A 1 109 ? 9.142 -16.024 -0.171 1.00 93.94 109 LYS A C 1
ATOM 877 O O . LYS A 1 109 ? 10.198 -16.148 0.440 1.00 93.94 109 LYS A O 1
ATOM 882 N N . GLU A 1 110 ? 9.076 -15.713 -1.458 1.00 95.00 110 GLU A N 1
ATOM 883 C CA . GLU A 1 110 ? 10.247 -15.480 -2.306 1.00 95.00 110 GLU A CA 1
ATOM 884 C C . GLU A 1 110 ? 10.683 -14.011 -2.278 1.00 95.00 110 GLU A C 1
ATOM 886 O O . GLU A 1 110 ? 11.824 -13.691 -2.606 1.00 95.00 110 GLU A O 1
ATOM 891 N N . ASN A 1 111 ? 9.788 -13.113 -1.855 1.00 96.56 111 ASN A N 1
ATOM 892 C CA . ASN A 1 111 ? 10.007 -11.679 -1.873 1.00 96.56 111 ASN A CA 1
ATOM 893 C C . ASN A 1 111 ? 9.620 -11.014 -0.529 1.00 96.56 111 ASN A C 1
ATOM 895 O O . ASN A 1 111 ? 8.463 -10.628 -0.320 1.00 96.56 111 ASN A O 1
ATOM 899 N N . PRO A 1 112 ? 10.599 -10.792 0.372 1.00 96.12 112 PRO A N 1
ATOM 900 C CA . PRO A 1 112 ? 10.366 -10.121 1.650 1.00 96.12 112 PRO A CA 1
ATOM 901 C C . PRO A 1 112 ? 9.854 -8.678 1.525 1.00 96.12 112 PRO A C 1
ATOM 903 O O . PRO A 1 112 ? 9.118 -8.212 2.398 1.00 96.12 112 PRO A O 1
ATOM 906 N N . SER A 1 113 ? 10.212 -7.952 0.459 1.00 97.25 113 SER A N 1
ATOM 907 C CA . SER A 1 113 ? 9.729 -6.580 0.263 1.00 97.25 113 SER A CA 1
ATOM 908 C C . SER A 1 113 ? 8.252 -6.562 -0.136 1.00 97.25 113 SER A C 1
ATOM 910 O O . SER A 1 113 ? 7.496 -5.729 0.369 1.00 97.25 113 SER A O 1
ATOM 912 N N . LEU A 1 114 ? 7.804 -7.539 -0.936 1.00 97.81 114 LEU A N 1
ATOM 913 C CA . LEU A 1 114 ? 6.382 -7.780 -1.189 1.00 97.81 114 LEU A CA 1
ATOM 914 C C . LEU A 1 114 ? 5.639 -8.099 0.111 1.00 97.81 114 LEU A C 1
ATOM 916 O O . LEU A 1 114 ? 4.590 -7.504 0.358 1.00 97.81 114 LEU A O 1
ATOM 920 N N . LYS A 1 115 ? 6.183 -8.971 0.971 1.00 97.44 115 LYS A N 1
ATOM 921 C CA . LYS A 1 115 ? 5.572 -9.279 2.276 1.00 97.44 115 LYS A CA 1
ATOM 922 C C . LYS A 1 115 ? 5.382 -8.022 3.125 1.00 97.44 115 LYS A C 1
ATOM 924 O O . LYS A 1 115 ? 4.290 -7.787 3.643 1.00 97.44 115 LYS A O 1
ATOM 929 N N . ALA A 1 116 ? 6.411 -7.181 3.222 1.00 96.88 116 ALA A N 1
ATOM 930 C CA . ALA A 1 116 ? 6.335 -5.916 3.950 1.00 96.88 116 ALA A CA 1
ATOM 931 C C . ALA A 1 116 ? 5.289 -4.959 3.351 1.00 96.88 116 ALA A C 1
ATOM 933 O O . ALA A 1 116 ? 4.550 -4.300 4.087 1.00 96.88 116 ALA A O 1
ATOM 934 N N . PHE A 1 117 ? 5.194 -4.901 2.022 1.00 96.94 117 PHE A N 1
ATOM 935 C CA . PHE A 1 117 ? 4.222 -4.069 1.318 1.00 96.94 117 PHE A CA 1
ATOM 936 C C . PHE A 1 117 ? 2.780 -4.536 1.552 1.00 96.94 117 PHE A C 1
ATOM 938 O O . PHE A 1 117 ? 1.926 -3.738 1.949 1.00 96.94 117 PHE A O 1
ATOM 945 N N . ILE A 1 118 ? 2.514 -5.834 1.390 1.00 97.00 118 ILE A N 1
ATOM 946 C CA . ILE A 1 118 ? 1.205 -6.430 1.667 1.00 97.00 118 ILE A CA 1
ATOM 947 C C . ILE A 1 118 ? 0.828 -6.253 3.141 1.00 97.00 118 ILE A C 1
ATOM 949 O O . ILE A 1 118 ? -0.318 -5.921 3.447 1.00 97.00 118 ILE A O 1
ATOM 953 N N . ASP A 1 119 ? 1.774 -6.414 4.065 1.00 96.19 119 ASP A N 1
ATOM 954 C CA . ASP A 1 119 ? 1.528 -6.171 5.485 1.00 96.19 119 ASP A CA 1
ATOM 955 C C . ASP A 1 119 ? 1.194 -4.709 5.775 1.00 96.19 119 ASP A C 1
ATOM 957 O O . ASP A 1 119 ? 0.297 -4.452 6.579 1.00 96.19 119 ASP A O 1
ATOM 961 N N . SER A 1 120 ? 1.824 -3.744 5.095 1.00 95.12 120 SER A N 1
ATOM 962 C CA . SER A 1 120 ? 1.418 -2.339 5.221 1.00 95.12 120 SER A CA 1
ATOM 963 C C . SER A 1 120 ? -0.048 -2.154 4.833 1.00 95.12 120 SER A C 1
ATOM 965 O O . SER A 1 120 ? -0.795 -1.533 5.591 1.00 95.12 120 SER A O 1
ATOM 967 N N . LEU A 1 121 ? -0.491 -2.774 3.733 1.00 95.38 121 LEU A N 1
ATOM 968 C CA . LEU A 1 121 ? -1.894 -2.750 3.311 1.00 95.38 121 LEU A CA 1
ATOM 969 C C . LEU A 1 121 ? -2.813 -3.430 4.338 1.00 95.38 121 LEU A C 1
ATOM 971 O O . LEU A 1 121 ? -3.827 -2.847 4.730 1.00 95.38 121 LEU A O 1
ATOM 975 N N . ARG A 1 122 ? -2.455 -4.626 4.836 1.00 95.44 122 ARG A N 1
ATOM 976 C CA . ARG A 1 122 ? -3.208 -5.329 5.896 1.00 95.44 122 ARG A CA 1
ATOM 977 C C . ARG A 1 122 ? -3.394 -4.419 7.115 1.00 95.44 122 ARG A C 1
ATOM 979 O O . ARG A 1 122 ? -4.509 -4.298 7.623 1.00 95.44 122 ARG A O 1
ATOM 986 N N . LEU A 1 123 ? -2.336 -3.733 7.554 1.00 95.06 123 LEU A N 1
ATOM 987 C CA . LEU A 1 123 ? -2.367 -2.817 8.698 1.00 95.06 123 LEU A CA 1
ATOM 988 C C . LEU A 1 123 ? -3.195 -1.552 8.418 1.00 95.06 123 LEU A C 1
ATOM 990 O O . LEU A 1 123 ? -3.960 -1.117 9.277 1.00 95.06 123 LEU A O 1
ATOM 994 N N . GLU A 1 124 ? -3.103 -0.965 7.230 1.00 92.69 124 GLU A N 1
ATOM 995 C CA . GLU A 1 124 ? -3.925 0.191 6.851 1.00 92.69 124 GLU A CA 1
ATOM 996 C C . GLU A 1 124 ? -5.420 -0.141 6.885 1.00 92.69 124 GLU A C 1
ATOM 998 O O . GLU A 1 124 ? -6.213 0.580 7.504 1.00 92.69 124 GLU A O 1
ATOM 1003 N N . TYR A 1 125 ? -5.812 -1.276 6.305 1.00 94.56 125 TYR A N 1
ATOM 1004 C CA . TYR A 1 125 ? -7.201 -1.728 6.337 1.00 94.56 125 TYR A CA 1
ATOM 1005 C C . TYR A 1 125 ? -7.651 -2.148 7.729 1.00 94.56 125 TYR A C 1
ATOM 1007 O O . TYR A 1 125 ? -8.775 -1.834 8.129 1.00 94.56 125 TYR A O 1
ATOM 1015 N N . ALA A 1 126 ? -6.780 -2.784 8.507 1.00 94.75 126 ALA A N 1
ATOM 1016 C CA . ALA A 1 126 ? -7.079 -3.131 9.885 1.00 94.75 126 ALA A CA 1
ATOM 1017 C C . ALA A 1 126 ? -7.346 -1.877 10.741 1.00 94.75 126 ALA A C 1
ATOM 1019 O O . ALA A 1 126 ? -8.280 -1.883 11.548 1.00 94.75 126 ALA A O 1
ATOM 1020 N N . LEU A 1 127 ? -6.598 -0.782 10.548 1.00 93.62 127 LEU A N 1
ATOM 1021 C CA . LEU A 1 127 ? -6.875 0.505 11.199 1.00 93.62 127 LEU A CA 1
ATOM 1022 C C . LEU A 1 127 ? -8.192 1.115 10.716 1.00 93.62 127 LEU A C 1
ATOM 1024 O O . LEU A 1 127 ? -8.961 1.631 11.531 1.00 93.62 127 LEU A O 1
ATOM 1028 N N . LYS A 1 128 ? -8.474 1.039 9.410 1.00 92.50 128 LYS A N 1
ATOM 1029 C CA . LYS A 1 128 ? -9.719 1.556 8.831 1.00 92.50 128 LYS A CA 1
ATOM 1030 C C . LYS A 1 128 ? -10.945 0.852 9.418 1.00 92.50 128 LYS A C 1
ATOM 1032 O O . LYS A 1 128 ? -11.820 1.523 9.959 1.00 92.50 128 LYS A O 1
ATOM 1037 N N . PHE A 1 129 ? -10.966 -0.482 9.430 1.00 94.19 129 PHE A N 1
ATOM 1038 C CA . PHE A 1 129 ? -12.046 -1.252 10.057 1.00 94.19 129 PHE A CA 1
ATOM 1039 C C . PHE A 1 129 ? -12.184 -0.958 11.549 1.00 94.19 129 PHE A C 1
ATOM 1041 O O . PHE A 1 129 ? -13.301 -0.826 12.048 1.00 94.19 129 PHE A O 1
ATOM 1048 N N . ARG A 1 130 ? -11.066 -0.787 12.264 1.00 94.44 130 ARG A N 1
ATOM 1049 C CA . ARG A 1 130 ? -11.098 -0.414 13.682 1.00 94.44 130 ARG A CA 1
ATOM 1050 C C . ARG A 1 130 ? -11.764 0.938 13.900 1.00 94.44 130 ARG A C 1
ATOM 1052 O O . ARG A 1 130 ? -12.584 1.067 14.804 1.00 94.44 130 ARG A O 1
ATOM 1059 N N . ALA A 1 131 ? -11.421 1.937 13.087 1.00 93.00 131 ALA A N 1
ATOM 1060 C CA . ALA A 1 131 ? -12.010 3.271 13.158 1.00 93.00 131 ALA A CA 1
ATOM 1061 C C . ALA A 1 131 ? -13.514 3.255 12.837 1.00 93.00 131 ALA A C 1
ATOM 1063 O O . ALA A 1 131 ? -14.271 4.029 13.421 1.00 93.00 131 ALA A O 1
ATOM 1064 N N . GLU A 1 132 ? -13.945 2.354 11.954 1.00 92.56 132 GLU A N 1
ATOM 1065 C CA . GLU A 1 132 ? -15.353 2.114 11.613 1.00 92.56 132 GLU A CA 1
ATOM 1066 C C . GLU A 1 132 ? -16.092 1.253 12.657 1.00 92.56 132 GLU A C 1
ATOM 1068 O O . GLU A 1 132 ? -17.311 1.139 12.606 1.00 92.56 132 GLU A O 1
ATOM 1073 N N . GLY A 1 133 ? -15.385 0.696 13.648 1.00 92.62 133 GLY A N 1
ATOM 1074 C CA . GLY A 1 133 ? -15.959 -0.115 14.727 1.00 92.62 133 GLY A CA 1
ATOM 1075 C C . GLY A 1 133 ? -16.024 -1.618 14.437 1.00 92.62 133 GLY A C 1
ATOM 1076 O O . GLY A 1 133 ? -16.411 -2.385 15.317 1.00 92.62 133 GLY A O 1
ATOM 1077 N N . ASN A 1 134 ? -15.585 -2.072 13.260 1.00 94.00 134 ASN A N 1
ATOM 1078 C CA . ASN A 1 134 ? -15.488 -3.494 12.930 1.00 94.00 134 ASN A CA 1
ATOM 1079 C C . ASN A 1 134 ? -14.207 -4.106 13.527 1.00 94.00 134 ASN A C 1
ATOM 1081 O O . ASN A 1 134 ? -13.182 -4.282 12.863 1.00 94.00 134 ASN A O 1
ATOM 1085 N N . ILE A 1 135 ? -14.268 -4.419 14.822 1.00 93.75 135 ILE A N 1
ATOM 1086 C CA . ILE A 1 135 ? -13.129 -4.952 15.581 1.00 93.75 135 ILE A CA 1
ATOM 1087 C C . ILE A 1 135 ? -12.719 -6.348 15.110 1.00 93.75 135 ILE A C 1
ATOM 1089 O O . ILE A 1 135 ? -11.527 -6.647 15.082 1.00 93.75 135 ILE A O 1
ATOM 1093 N N . SER A 1 136 ? -13.683 -7.188 14.722 1.00 94.62 136 SER A N 1
ATOM 1094 C CA . SER A 1 136 ? -13.401 -8.555 14.275 1.00 94.62 136 SER A CA 1
ATOM 1095 C C . SER A 1 136 ? -12.504 -8.550 13.035 1.00 94.62 136 SER A C 1
ATOM 1097 O O . SER A 1 136 ? -11.398 -9.092 13.075 1.00 94.62 136 SER A O 1
ATOM 1099 N N . LYS A 1 137 ? -12.911 -7.825 11.980 1.00 94.06 137 LYS A N 1
ATOM 1100 C CA . LYS A 1 137 ? -12.141 -7.753 10.731 1.00 94.06 137 LYS A CA 1
ATOM 1101 C C . LYS A 1 137 ? -10.803 -7.039 10.910 1.00 94.06 137 LYS A C 1
ATOM 1103 O O . LYS A 1 137 ? -9.803 -7.434 10.318 1.00 94.06 137 LYS A O 1
ATOM 1108 N N . SER A 1 138 ? -10.770 -6.016 11.765 1.00 95.19 138 SER A N 1
ATOM 1109 C CA . SER A 1 138 ? -9.526 -5.347 12.150 1.00 95.19 138 SER A CA 1
ATOM 1110 C C . SER A 1 138 ? -8.521 -6.319 12.778 1.00 95.19 138 SER A C 1
ATOM 1112 O O . SER A 1 138 ? -7.372 -6.384 12.342 1.00 95.19 138 SER A O 1
ATOM 1114 N N . ASN A 1 139 ? -8.955 -7.115 13.758 1.00 95.31 139 ASN A N 1
ATOM 1115 C CA . ASN A 1 139 ? -8.089 -8.077 14.436 1.00 95.31 139 ASN A CA 1
ATOM 1116 C C . ASN A 1 139 ? -7.641 -9.214 13.511 1.00 95.31 139 ASN A C 1
ATOM 1118 O O . ASN A 1 139 ? -6.505 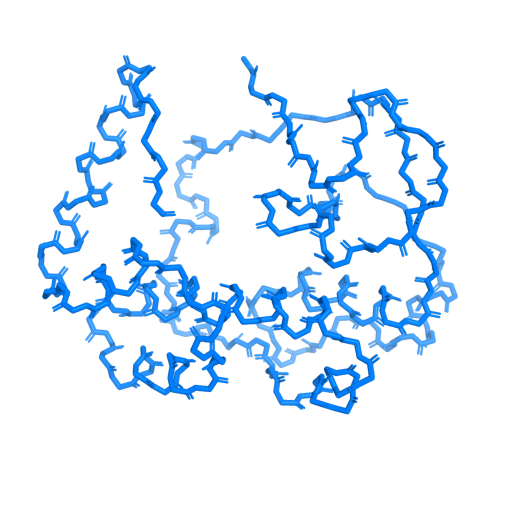-9.663 13.628 1.00 95.31 139 ASN A O 1
ATOM 1122 N N . GLU A 1 140 ? -8.510 -9.679 12.611 1.00 95.38 140 GLU A N 1
ATOM 1123 C CA . GLU A 1 140 ? -8.177 -10.689 11.601 1.00 95.38 140 GLU A CA 1
ATOM 1124 C C . GLU A 1 140 ? -6.992 -10.233 10.738 1.00 95.38 140 GLU A C 1
ATOM 1126 O O . GLU A 1 140 ? -5.958 -10.897 10.714 1.00 95.38 140 GLU A O 1
ATOM 1131 N N . LEU A 1 141 ? -7.102 -9.057 10.112 1.00 95.38 141 LEU A N 1
ATOM 1132 C CA . LEU A 1 141 ? -6.053 -8.494 9.259 1.00 95.38 141 LEU A CA 1
ATOM 1133 C C . LEU A 1 141 ? -4.767 -8.189 10.038 1.00 95.38 141 LEU A C 1
ATOM 1135 O O . LEU A 1 141 ? -3.671 -8.477 9.562 1.00 95.38 141 LEU A O 1
ATOM 1139 N N . TYR A 1 142 ? -4.887 -7.652 11.256 1.00 95.00 142 TYR A N 1
ATOM 1140 C CA . TYR A 1 142 ? -3.731 -7.362 12.107 1.00 95.00 142 TYR A CA 1
ATOM 1141 C C . TYR A 1 142 ? -2.946 -8.628 12.481 1.00 95.00 142 TYR A C 1
ATOM 1143 O O . TYR A 1 142 ? -1.720 -8.598 12.519 1.00 95.00 142 TYR A O 1
ATOM 1151 N N . ARG A 1 143 ? -3.629 -9.754 12.734 1.00 94.31 143 ARG A N 1
ATOM 1152 C CA . ARG A 1 143 ? -2.986 -11.038 13.074 1.00 94.31 143 ARG A CA 1
ATOM 1153 C C . ARG A 1 143 ? -2.263 -11.686 11.894 1.00 94.31 143 ARG A C 1
ATOM 1155 O O . ARG A 1 143 ? -1.351 -12.469 12.125 1.00 94.31 143 ARG A O 1
ATOM 1162 N N . GLN A 1 144 ? -2.686 -11.392 10.666 1.00 93.56 144 GLN A N 1
ATOM 1163 C CA . GLN A 1 144 ? -2.065 -11.914 9.445 1.00 93.56 144 GLN A CA 1
ATOM 1164 C C . GLN A 1 144 ? -0.791 -11.148 9.047 1.00 93.56 144 GLN A C 1
ATOM 1166 O O . GLN A 1 144 ? 0.003 -11.655 8.256 1.00 93.56 144 GLN A O 1
ATOM 1171 N N . ALA A 1 145 ? -0.582 -9.942 9.583 1.00 93.94 145 ALA A N 1
ATOM 1172 C CA . ALA A 1 145 ? 0.643 -9.181 9.369 1.00 93.94 145 ALA A CA 1
ATOM 1173 C C . ALA A 1 145 ? 1.800 -9.719 10.229 1.00 93.94 145 ALA A C 1
ATOM 1175 O O . ALA A 1 145 ? 1.616 -10.106 11.387 1.00 93.94 145 ALA A O 1
ATOM 1176 N N . GLU A 1 146 ? 3.019 -9.709 9.687 1.00 92.88 146 GLU A N 1
ATOM 1177 C CA . GLU A 1 146 ? 4.205 -10.062 10.464 1.00 92.88 146 GLU A CA 1
ATOM 1178 C C . GLU A 1 146 ? 4.554 -8.960 11.459 1.00 92.88 146 GLU A C 1
ATOM 1180 O O . GLU A 1 146 ? 4.586 -7.776 11.127 1.00 92.88 146 GLU A O 1
ATOM 1185 N N . LYS A 1 147 ? 4.887 -9.357 12.692 1.00 88.25 147 LYS A N 1
ATOM 1186 C CA . LYS A 1 147 ? 5.218 -8.419 13.777 1.00 88.25 147 LYS A CA 1
ATOM 1187 C C . LYS A 1 147 ? 6.399 -7.508 13.436 1.00 88.25 147 LYS A C 1
ATOM 1189 O O . LYS A 1 147 ? 6.409 -6.360 13.865 1.00 88.25 147 LYS A O 1
ATOM 1194 N N . THR A 1 148 ? 7.365 -8.010 12.670 1.00 89.56 148 THR A N 1
ATOM 1195 C CA . THR A 1 148 ? 8.538 -7.270 12.175 1.00 89.56 148 THR A CA 1
ATOM 1196 C C . THR A 1 148 ? 8.157 -6.107 11.258 1.00 89.56 148 THR A C 1
ATOM 1198 O O . THR A 1 148 ? 8.848 -5.092 11.252 1.00 89.56 148 THR A O 1
ATOM 1201 N N . ASN A 1 149 ? 7.030 -6.214 10.548 1.00 89.50 149 ASN A N 1
ATOM 1202 C CA . ASN A 1 149 ? 6.517 -5.189 9.635 1.00 89.50 149 ASN A CA 1
ATOM 1203 C C . ASN A 1 149 ? 5.567 -4.194 10.329 1.00 89.50 149 ASN A C 1
ATOM 1205 O O . ASN A 1 149 ? 5.135 -3.207 9.726 1.00 89.50 149 ASN A O 1
ATOM 1209 N N . VAL A 1 150 ? 5.245 -4.408 11.610 1.00 87.44 150 VAL A N 1
ATOM 1210 C CA . VAL A 1 150 ? 4.419 -3.487 12.398 1.00 87.44 150 VAL A CA 1
ATOM 1211 C C . VAL A 1 150 ? 5.310 -2.446 13.069 1.00 87.44 150 VAL A C 1
ATOM 1213 O O . VAL A 1 150 ? 5.998 -2.725 14.048 1.00 87.44 150 VAL A O 1
ATOM 1216 N N . SER A 1 151 ? 5.246 -1.203 12.595 1.00 85.06 151 SER A N 1
ATOM 1217 C CA . SER A 1 151 ? 5.931 -0.098 13.268 1.00 85.06 151 SER A CA 1
ATOM 1218 C C . SER A 1 151 ? 5.316 0.195 14.645 1.00 85.06 151 SER A C 1
ATOM 1220 O O . SER A 1 151 ? 4.106 0.062 14.855 1.00 85.06 151 SER A O 1
ATOM 1222 N N . MET A 1 152 ? 6.145 0.644 15.594 1.00 83.81 152 MET A N 1
ATOM 1223 C CA . MET A 1 152 ? 5.706 0.979 16.958 1.00 83.81 152 MET A CA 1
ATOM 1224 C C . MET A 1 152 ? 4.526 1.974 17.007 1.00 83.81 152 MET A C 1
ATOM 1226 O O . MET A 1 152 ? 3.585 1.716 17.763 1.00 83.81 152 MET A O 1
ATOM 1230 N N . PRO A 1 153 ? 4.486 3.053 16.192 1.00 86.00 153 PRO A N 1
ATOM 1231 C CA . PRO A 1 153 ? 3.333 3.956 16.154 1.00 86.00 153 PRO A CA 1
ATOM 1232 C C . PRO A 1 153 ? 2.035 3.247 15.750 1.00 86.00 153 PRO A C 1
ATOM 1234 O O . PRO A 1 153 ? 1.016 3.396 16.429 1.00 86.00 153 PRO A O 1
ATOM 1237 N N . LYS A 1 154 ? 2.080 2.404 14.707 1.00 85.69 154 LYS A N 1
ATOM 1238 C CA . LYS A 1 154 ? 0.925 1.608 14.268 1.00 85.69 154 LYS A CA 1
ATOM 1239 C C . LYS A 1 154 ? 0.491 0.645 15.376 1.00 85.69 154 LYS A C 1
ATOM 1241 O O . LYS A 1 154 ? -0.694 0.588 15.696 1.00 85.69 154 LYS A O 1
ATOM 1246 N N . ALA A 1 155 ? 1.430 -0.048 16.024 1.00 88.25 155 ALA A N 1
ATOM 1247 C CA . ALA A 1 155 ? 1.136 -0.966 17.129 1.00 88.25 155 ALA A CA 1
ATOM 1248 C C . ALA A 1 155 ? 0.407 -0.280 18.299 1.00 88.25 155 ALA A C 1
ATOM 1250 O O . ALA A 1 155 ? -0.531 -0.848 18.861 1.00 88.25 155 ALA A O 1
ATOM 1251 N N . ILE A 1 156 ? 0.801 0.948 18.651 1.00 88.38 156 ILE A N 1
ATOM 1252 C CA . ILE A 1 156 ? 0.107 1.756 19.666 1.00 88.38 156 ILE A CA 1
ATOM 1253 C C . ILE A 1 156 ? -1.297 2.122 19.178 1.00 88.38 156 ILE A C 1
ATOM 1255 O O . ILE A 1 156 ? -2.273 1.932 19.906 1.00 88.38 156 ILE A O 1
ATOM 1259 N N . LEU A 1 157 ? -1.422 2.579 17.930 1.00 89.56 157 LEU A N 1
ATOM 1260 C CA . LEU A 1 157 ? -2.699 2.979 17.341 1.00 89.56 157 LEU A CA 1
ATOM 1261 C C . LEU A 1 157 ? -3.727 1.835 17.323 1.00 89.56 157 LEU A C 1
ATOM 1263 O O . LEU A 1 157 ? -4.919 2.075 17.520 1.00 89.56 157 LEU A O 1
ATOM 1267 N N . PHE A 1 158 ? -3.273 0.589 17.172 1.00 89.00 158 PHE A N 1
ATOM 1268 C CA . PHE A 1 158 ? -4.124 -0.601 17.244 1.00 89.00 158 PHE A CA 1
ATOM 1269 C C . PHE A 1 158 ? -4.658 -0.920 18.639 1.00 89.00 158 PHE A C 1
ATOM 1271 O O . PHE A 1 158 ? -5.720 -1.531 18.756 1.00 89.00 158 PHE A O 1
ATOM 1278 N N . LYS A 1 159 ? -3.973 -0.502 19.706 1.00 88.00 159 LYS A N 1
ATOM 1279 C CA . LYS A 1 159 ? -4.456 -0.688 21.085 1.00 88.00 159 LYS A CA 1
ATOM 1280 C C . LYS A 1 159 ? -5.504 0.356 21.471 1.00 88.00 159 LYS A C 1
ATOM 1282 O O . LYS A 1 159 ? -6.320 0.123 22.358 1.00 88.00 159 LYS A O 1
ATOM 1287 N N . THR A 1 160 ? -5.538 1.476 20.762 1.00 89.50 160 THR A N 1
ATOM 1288 C CA . THR A 1 160 ? -6.451 2.593 21.007 1.00 89.50 160 THR A CA 1
ATOM 1289 C C . THR A 1 160 ? -7.916 2.210 20.738 1.00 89.50 160 THR A C 1
ATOM 1291 O O . THR A 1 160 ? -8.200 1.589 19.710 1.00 89.50 160 THR A O 1
ATOM 1294 N N . PRO A 1 161 ? -8.883 2.557 21.607 1.00 92.12 161 PRO A N 1
ATOM 1295 C CA . PRO A 1 161 ? -10.307 2.327 21.343 1.00 92.12 161 PRO A CA 1
ATOM 1296 C C . PRO A 1 161 ? -10.819 3.064 20.084 1.00 92.12 161 PRO A C 1
ATOM 1298 O O . PRO A 1 161 ? -10.337 4.161 19.787 1.00 92.12 161 PRO A O 1
ATOM 1301 N N . PRO A 1 162 ? -11.843 2.552 19.367 1.00 93.56 162 PRO A N 1
ATOM 1302 C CA . PRO A 1 162 ? -12.352 3.164 18.129 1.00 93.56 162 PRO A CA 1
ATOM 1303 C C . PRO A 1 162 ? -12.758 4.636 18.238 1.00 93.56 162 PRO A C 1
ATOM 1305 O O . PRO A 1 162 ? -12.557 5.412 17.306 1.00 93.56 162 PRO A O 1
ATOM 1308 N N . PHE A 1 163 ? -13.348 5.054 19.361 1.00 92.50 163 PHE A N 1
ATOM 1309 C CA . PHE A 1 163 ? -13.755 6.449 19.551 1.00 92.50 163 PHE A CA 1
ATOM 1310 C C . PHE A 1 163 ? -12.547 7.392 19.649 1.00 92.50 163 PHE A C 1
ATOM 1312 O O . PHE A 1 163 ? -12.564 8.456 19.032 1.00 92.50 163 PHE A O 1
ATOM 1319 N N . VAL A 1 164 ? -11.476 6.967 20.329 1.00 93.50 164 VAL A N 1
ATOM 1320 C CA . VAL A 1 164 ? -10.218 7.720 20.409 1.00 93.50 164 VAL A CA 1
ATOM 1321 C C . VAL A 1 164 ? -9.540 7.745 19.042 1.00 93.50 164 VAL A C 1
ATOM 1323 O O . VAL A 1 164 ? -9.134 8.810 18.590 1.00 93.50 164 VAL A O 1
ATOM 1326 N N . LEU A 1 165 ? -9.495 6.615 18.328 1.00 92.81 165 LEU A N 1
ATOM 1327 C CA . LEU A 1 165 ? -8.942 6.557 16.971 1.00 92.81 165 LEU A CA 1
ATOM 1328 C C . LEU A 1 165 ? -9.670 7.525 16.022 1.00 92.81 165 LEU A C 1
ATOM 1330 O O . LEU A 1 165 ? -9.033 8.287 15.296 1.00 92.81 165 LEU A O 1
ATOM 1334 N N . ARG A 1 166 ? -11.007 7.569 16.073 1.00 92.81 166 ARG A N 1
ATOM 1335 C CA . ARG A 1 166 ? -11.808 8.536 15.305 1.00 92.81 166 ARG A CA 1
ATOM 1336 C C . ARG A 1 166 ? -11.505 9.983 15.696 1.00 92.81 166 ARG A C 1
ATOM 1338 O O . ARG A 1 166 ? -11.429 10.831 14.807 1.00 92.81 166 ARG A O 1
ATOM 1345 N N . ALA A 1 167 ? -11.327 10.273 16.985 1.00 92.94 167 ALA A N 1
ATOM 1346 C CA . ALA A 1 167 ? -10.941 11.604 17.451 1.00 92.94 167 ALA A CA 1
ATOM 1347 C C . ALA A 1 167 ? -9.554 12.003 16.919 1.00 92.94 167 ALA A C 1
ATOM 1349 O O . ALA A 1 167 ? -9.428 13.063 16.313 1.00 92.94 167 ALA A O 1
ATOM 1350 N N . LEU A 1 168 ? -8.554 11.120 17.020 1.00 91.94 168 LEU A N 1
ATOM 1351 C CA . LEU A 1 168 ? -7.204 11.339 16.485 1.00 91.94 168 LEU A CA 1
ATOM 1352 C C . LEU A 1 168 ? -7.220 11.613 14.977 1.00 91.94 168 LEU A C 1
ATOM 1354 O O . LEU A 1 168 ? -6.577 12.553 14.514 1.00 91.94 168 LEU A O 1
ATOM 1358 N N . LEU A 1 169 ? -7.998 10.850 14.205 1.00 88.69 169 LEU A N 1
ATOM 1359 C CA . LEU A 1 169 ? -8.139 11.065 12.762 1.00 88.69 169 LEU A CA 1
ATOM 1360 C C . LEU A 1 169 ? -8.829 12.398 12.432 1.00 88.69 169 LEU A C 1
ATOM 1362 O O . LEU A 1 169 ? -8.445 13.061 11.466 1.00 88.69 169 LEU A O 1
ATOM 1366 N N . LYS A 1 170 ? -9.828 12.820 13.221 1.00 88.94 170 LYS A N 1
ATOM 1367 C CA . LYS A 1 170 ? -10.452 14.147 13.079 1.00 88.94 170 LYS A CA 1
ATOM 1368 C C . LYS A 1 170 ? -9.450 15.261 13.381 1.00 88.94 170 LYS A C 1
ATOM 1370 O O . LYS A 1 170 ? -9.332 16.183 12.576 1.00 88.94 170 LYS A O 1
ATOM 1375 N N . THR A 1 171 ? -8.689 15.141 14.468 1.00 90.81 171 THR A N 1
ATOM 1376 C CA . THR A 1 171 ? -7.636 16.097 14.837 1.00 90.81 171 THR A CA 1
ATOM 1377 C C . THR A 1 171 ? -6.550 16.162 13.767 1.00 90.81 171 THR A C 1
ATOM 1379 O O . THR A 1 171 ? -6.190 17.256 13.345 1.00 90.81 171 THR A O 1
ATOM 1382 N N . LYS A 1 172 ? -6.103 15.019 13.225 1.00 88.25 172 LYS A N 1
ATOM 1383 C CA . LYS A 1 172 ? -5.152 14.962 12.100 1.00 88.25 172 LYS A CA 1
ATOM 1384 C C . LYS A 1 172 ? -5.654 15.759 10.901 1.00 88.25 172 LYS A C 1
ATOM 1386 O O . LYS A 1 172 ? -4.920 16.567 10.347 1.00 88.25 172 LYS A O 1
ATOM 1391 N N . ARG A 1 173 ? -6.908 15.539 10.492 1.00 85.38 173 ARG A N 1
ATOM 1392 C CA . ARG A 1 173 ? -7.512 16.259 9.358 1.00 85.38 173 ARG A CA 1
ATOM 1393 C C . ARG A 1 173 ? -7.614 17.758 9.629 1.00 85.38 173 ARG A C 1
ATOM 1395 O O . ARG A 1 173 ? -7.408 18.548 8.716 1.00 85.38 173 ARG A O 1
ATOM 1402 N N . TRP A 1 174 ? -7.932 18.147 10.860 1.00 87.94 174 TRP A N 1
ATOM 1403 C CA . TRP A 1 174 ? -7.972 19.552 11.260 1.00 87.94 174 TRP A CA 1
ATOM 1404 C C . TRP A 1 174 ? -6.581 20.202 11.205 1.00 87.94 174 TRP A C 1
ATOM 1406 O O . TRP A 1 174 ? -6.445 21.272 10.620 1.00 87.94 174 TRP A O 1
ATOM 1416 N N . LEU A 1 175 ? -5.549 19.524 11.716 1.00 89.38 175 LEU A N 1
ATOM 1417 C CA . LEU A 1 175 ? -4.155 19.976 11.649 1.00 89.38 175 LEU A CA 1
ATOM 1418 C C . LEU A 1 175 ? -3.653 20.088 10.208 1.00 89.38 175 LEU A C 1
ATOM 1420 O O . LEU A 1 175 ? -3.052 21.097 9.849 1.00 89.38 175 LEU A O 1
ATOM 1424 N N . PHE A 1 176 ? -3.989 19.114 9.360 1.00 84.75 176 PHE A N 1
ATOM 1425 C CA . PHE A 1 176 ? -3.642 19.140 7.939 1.00 84.75 176 PHE A CA 1
ATOM 1426 C C . PHE A 1 176 ? -4.207 20.386 7.242 1.00 84.75 176 PHE A C 1
ATOM 1428 O O . PHE A 1 176 ? -3.483 21.074 6.531 1.00 84.75 176 PHE A O 1
ATOM 1435 N N . LYS A 1 177 ? -5.467 20.754 7.523 1.00 83.50 177 LYS A N 1
ATOM 1436 C CA . LYS A 1 177 ? -6.082 21.998 7.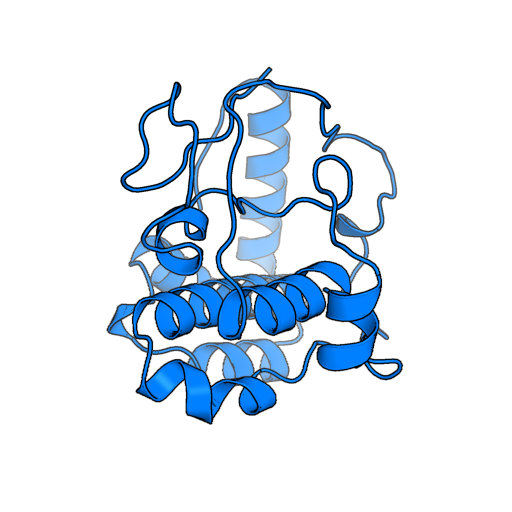016 1.00 83.50 177 LYS A CA 1
ATOM 1437 C C . LYS A 1 177 ? -5.411 23.278 7.528 1.00 83.50 177 LYS A C 1
ATOM 1439 O O . LYS A 1 177 ? -5.632 24.345 6.968 1.00 83.50 177 LYS A O 1
ATOM 1444 N N . LYS A 1 178 ? -4.631 23.193 8.608 1.00 87.25 178 LYS A N 1
ATOM 1445 C CA . LYS A 1 178 ? -3.826 24.291 9.161 1.00 87.25 178 LYS A CA 1
ATOM 1446 C C . LYS A 1 178 ? -2.371 24.264 8.674 1.00 87.25 178 LYS A C 1
ATOM 1448 O O . LYS A 1 178 ? -1.574 25.060 9.154 1.00 87.25 178 LYS A O 1
ATOM 1453 N N . GLY A 1 179 ? -2.027 23.371 7.742 1.00 84.00 179 GLY A N 1
ATOM 1454 C CA . GLY A 1 179 ? -0.669 23.212 7.213 1.00 84.00 179 GLY A CA 1
ATOM 1455 C C . GLY A 1 179 ? 0.262 22.382 8.102 1.00 84.00 179 GLY A C 1
ATOM 1456 O O . GLY A 1 179 ? 1.460 22.324 7.842 1.00 84.00 179 GLY A O 1
ATOM 1457 N N . ILE A 1 180 ? -0.262 21.735 9.149 1.00 85.88 180 ILE A N 1
ATOM 1458 C CA . ILE A 1 180 ? 0.517 20.881 10.051 1.00 85.88 180 ILE A CA 1
ATOM 1459 C C . ILE A 1 180 ? 0.337 19.420 9.630 1.00 85.88 180 ILE A C 1
ATOM 1461 O O . ILE A 1 180 ? -0.754 18.852 9.722 1.00 85.88 180 ILE A O 1
ATOM 1465 N N . HIS A 1 181 ? 1.428 18.792 9.197 1.00 78.88 181 HIS A N 1
ATOM 1466 C CA . HIS A 1 181 ? 1.439 17.415 8.709 1.00 78.88 181 HIS A CA 1
ATOM 1467 C C . HIS A 1 181 ? 2.007 16.467 9.773 1.00 78.88 181 HIS A C 1
ATOM 1469 O O . HIS A 1 181 ? 3.174 16.568 10.133 1.00 78.88 181 HIS A O 1
ATOM 1475 N N . ILE A 1 182 ? 1.184 15.534 10.268 1.00 75.25 182 ILE A N 1
ATOM 1476 C CA . ILE A 1 182 ? 1.595 14.529 11.265 1.00 75.25 182 ILE A CA 1
ATOM 1477 C C . ILE A 1 182 ? 1.538 13.121 10.644 1.00 75.25 182 ILE A C 1
ATOM 1479 O O . ILE A 1 182 ? 0.473 12.734 10.136 1.00 75.25 182 ILE A O 1
ATOM 1483 N N . PRO A 1 183 ? 2.633 12.337 10.682 1.00 64.75 183 PRO A N 1
ATOM 1484 C CA . PRO A 1 183 ? 2.620 10.937 10.265 1.00 64.75 183 PRO A CA 1
ATOM 1485 C C . PRO A 1 183 ? 1.854 10.058 11.272 1.00 64.75 183 PRO A C 1
ATOM 1487 O O . PRO A 1 183 ? 1.829 10.349 12.465 1.00 64.75 183 PRO A O 1
ATOM 1490 N N . PHE A 1 184 ? 1.215 8.990 10.786 1.00 53.38 184 PHE A N 1
ATOM 1491 C CA . PHE A 1 184 ? 0.665 7.900 11.607 1.00 53.38 184 PHE A CA 1
ATOM 1492 C C . PHE A 1 184 ? 1.201 6.573 11.080 1.00 53.38 184 PHE A C 1
ATOM 1494 O O . PHE A 1 184 ? 1.248 6.450 9.836 1.00 53.38 184 PHE A O 1
#

Foldseek 3Di:
DDDDFFPPDDLQDWWWDPQQLNRPLRPHQDDPVPDDDDPVLCVVLVHFDPQAPPPRRVVSVLSSVLPDIDTDHSDDDDDDDPPPPPDPVPDACPPGDHDDLVVCVVSCVVDVSNLLNSLSVLLVVLLRCQLVVNNVSSVVSNVPRDPVSQDPVSVVSNVDHNVVSPVVVVVQVVCVVVVHHDDD

Sequence (184 aa):
MQKPTYRNLNDDFTGIIPDFFGCSLINHIAWTSVLAVPREVFDTTGGFSENVTHPEDTEMWIKIATRYTVALGSSYTAIYNFEVPQSLSKRNMEGRRLMDFTAFMTFEKENPSLKAFIDSLRLEYALKFRAEGNISKSNELYRQAEKTNVSMPKAILFKTPPFVLRALLKTKRWLFKKGIHIPF

Radius of gyration: 17.07 Å; chains: 1; bounding box: 37×42×45 Å

Secondary structure (DSSP, 8-state):
-PPP--TT--TT--EE-S-HHHHTTTS-S--TTS----HHHHHHHT-S-TT--BSHHHHHHHHHHTTS--EE-S-------TT-TT-GGGS-STTPPBP-GGGGHHHHHH-HHHHHHHHHHHHHHHHHHHHHT-HHHHHHHHHHS-GGG--HHHHHHHHS-HHHHHHHHHHHHHHHHTT-----